Protein AF-A0AAQ4EI32-F1 (afdb_monomer)

Structure (mmCIF, N/CA/C/O backbone):
data_AF-A0AAQ4EI32-F1
#
_entry.id   AF-A0AAQ4EI32-F1
#
loop_
_atom_site.group_PDB
_atom_site.id
_atom_site.type_symbol
_atom_site.label_atom_id
_atom_site.label_alt_id
_atom_site.label_comp_id
_atom_site.label_asym_id
_atom_site.label_entity_id
_atom_site.label_seq_id
_atom_site.pdbx_PDB_ins_code
_atom_site.Cartn_x
_atom_site.Cartn_y
_atom_site.Cartn_z
_atom_site.occupancy
_atom_site.B_iso_or_equiv
_atom_site.auth_seq_id
_atom_site.auth_comp_id
_atom_site.auth_asym_id
_atom_site.auth_atom_id
_atom_site.pdbx_PDB_model_num
ATOM 1 N N . MET A 1 1 ? -3.664 7.271 -20.640 1.00 39.53 1 MET A N 1
ATOM 2 C CA . MET A 1 1 ? -2.379 7.911 -20.304 1.00 39.53 1 MET A CA 1
ATOM 3 C C . MET A 1 1 ? -1.325 7.219 -21.147 1.00 39.53 1 MET A C 1
ATOM 5 O O . MET A 1 1 ? -1.050 6.056 -20.889 1.00 39.53 1 MET A O 1
ATOM 9 N N . VAL A 1 2 ? -0.867 7.856 -22.224 1.00 38.25 2 VAL A N 1
ATOM 10 C CA . VAL A 1 2 ? 0.251 7.335 -23.021 1.00 38.25 2 VAL A CA 1
ATOM 11 C C . VAL A 1 2 ? 1.509 7.824 -22.319 1.00 38.25 2 VAL A C 1
ATOM 13 O O . VAL A 1 2 ? 1.675 9.027 -22.138 1.00 38.25 2 VAL A O 1
ATOM 16 N N . VAL A 1 3 ? 2.319 6.899 -21.820 1.00 50.59 3 VAL A N 1
ATOM 17 C CA . VAL A 1 3 ? 3.611 7.223 -21.219 1.00 50.59 3 VAL A CA 1
ATOM 18 C C . VAL A 1 3 ? 4.615 7.237 -22.367 1.00 50.59 3 VAL A C 1
ATOM 20 O O . VAL A 1 3 ? 5.086 6.186 -22.789 1.00 50.59 3 VAL A O 1
ATOM 23 N N . GLU A 1 4 ? 4.872 8.415 -22.936 1.00 52.47 4 GLU A N 1
ATOM 24 C CA . GLU A 1 4 ? 5.984 8.599 -23.871 1.00 52.47 4 GLU A CA 1
ATOM 25 C C . GLU A 1 4 ? 7.276 8.678 -23.057 1.00 52.47 4 GLU A C 1
ATOM 27 O O . GLU A 1 4 ? 7.574 9.686 -22.420 1.00 52.47 4 GLU A O 1
ATOM 32 N N . MET A 1 5 ? 8.022 7.577 -23.027 1.00 56.50 5 MET A N 1
ATOM 33 C CA . MET A 1 5 ? 9.374 7.549 -22.480 1.00 56.50 5 MET A CA 1
ATOM 34 C C . MET A 1 5 ? 10.360 7.558 -23.635 1.00 56.50 5 MET A C 1
ATOM 36 O O . MET A 1 5 ? 10.712 6.511 -24.169 1.00 56.50 5 MET A O 1
ATOM 40 N N . ASP A 1 6 ? 10.812 8.750 -24.012 1.00 61.84 6 ASP A N 1
ATOM 41 C CA . ASP A 1 6 ? 11.883 8.923 -24.993 1.00 61.84 6 ASP A CA 1
ATOM 42 C C . ASP A 1 6 ? 13.250 8.768 -24.304 1.00 61.84 6 ASP A C 1
ATOM 44 O O . ASP A 1 6 ? 14.026 9.715 -24.167 1.00 61.84 6 ASP A O 1
ATOM 48 N N . ILE A 1 7 ? 13.514 7.574 -23.755 1.00 69.06 7 ILE A N 1
ATOM 49 C CA . ILE A 1 7 ? 14.840 7.233 -23.229 1.00 69.06 7 ILE A CA 1
ATOM 50 C C . ILE A 1 7 ? 15.600 6.500 -24.340 1.00 69.06 7 ILE A C 1
ATOM 52 O O . ILE A 1 7 ? 15.274 5.349 -24.653 1.00 69.06 7 ILE A O 1
ATOM 56 N N . PRO A 1 8 ? 16.626 7.126 -24.942 1.00 70.25 8 PRO A N 1
ATOM 57 C CA . PRO A 1 8 ? 17.327 6.546 -26.077 1.00 70.25 8 PRO A CA 1
ATOM 58 C C . PRO A 1 8 ? 17.972 5.209 -25.696 1.00 70.25 8 PRO A C 1
ATOM 60 O O . PRO A 1 8 ? 18.797 5.136 -24.786 1.00 70.25 8 PRO A O 1
ATOM 63 N N . GLY A 1 9 ? 17.608 4.151 -26.424 1.00 71.94 9 GLY A N 1
ATOM 64 C CA . GLY A 1 9 ? 18.122 2.793 -26.218 1.00 71.94 9 GLY A CA 1
ATOM 65 C C . GLY A 1 9 ? 17.262 1.897 -25.321 1.00 71.94 9 GLY A C 1
ATOM 66 O O . GLY A 1 9 ? 17.593 0.719 -25.182 1.00 71.94 9 GLY A O 1
ATOM 67 N N . VAL A 1 10 ? 16.160 2.404 -24.755 1.00 80.12 10 VAL A N 1
ATOM 68 C CA . VAL A 1 10 ? 15.194 1.594 -23.997 1.00 80.12 10 VAL A CA 1
ATOM 69 C C . VAL A 1 10 ? 14.046 1.169 -24.912 1.00 80.12 10 VAL A C 1
ATOM 71 O O . VAL A 1 10 ? 13.116 1.925 -25.168 1.00 80.12 10 VAL A O 1
ATOM 74 N N . GLY A 1 11 ? 14.128 -0.058 -25.430 1.00 82.06 11 GLY A N 1
ATOM 75 C CA . GLY A 1 11 ? 13.013 -0.696 -26.135 1.00 82.06 11 GLY A CA 1
ATOM 76 C C . GLY A 1 11 ? 11.913 -1.170 -25.177 1.00 82.06 11 GLY A C 1
ATOM 77 O O . GLY A 1 11 ? 12.124 -1.237 -23.968 1.00 82.06 11 GLY A O 1
ATOM 78 N N . VAL A 1 12 ? 10.754 -1.554 -25.722 1.00 82.88 12 VAL A N 1
ATOM 79 C CA . VAL A 1 12 ? 9.585 -2.018 -24.944 1.00 82.88 12 VAL A CA 1
ATOM 80 C C . VAL A 1 12 ? 9.916 -3.227 -24.059 1.00 82.88 12 VAL A C 1
ATOM 82 O O . VAL A 1 12 ? 9.523 -3.247 -22.897 1.00 82.88 12 VAL A O 1
ATOM 85 N N . GLU A 1 13 ? 10.692 -4.186 -24.572 1.00 83.38 13 GLU A N 1
ATOM 86 C CA . GLU A 1 13 ? 11.120 -5.373 -23.813 1.00 83.38 13 GLU A CA 1
ATOM 87 C C . GLU A 1 13 ? 12.012 -4.994 -22.620 1.00 83.38 13 GLU A C 1
ATOM 89 O O . GLU A 1 13 ? 11.715 -5.354 -21.485 1.00 83.38 13 GLU A O 1
ATOM 94 N N . LEU A 1 14 ? 13.044 -4.166 -22.849 1.00 85.12 14 LEU A N 1
ATOM 95 C CA . LEU A 1 14 ? 13.931 -3.689 -21.780 1.00 85.12 14 LEU A CA 1
ATOM 96 C C . LEU A 1 14 ? 13.167 -2.854 -20.745 1.00 85.12 14 LEU A C 1
ATOM 98 O O . LEU A 1 14 ? 13.448 -2.930 -19.553 1.00 85.12 14 LEU A O 1
ATOM 102 N N . PHE A 1 15 ? 12.189 -2.062 -21.186 1.00 86.19 15 PHE A N 1
ATOM 103 C CA . PHE A 1 15 ? 11.308 -1.335 -20.282 1.00 86.19 15 PHE A CA 1
ATOM 104 C C . PHE A 1 15 ? 10.461 -2.285 -19.423 1.00 86.19 15 PHE A C 1
ATOM 106 O O . PHE A 1 15 ? 10.339 -2.070 -18.218 1.00 86.19 15 PHE A O 1
ATOM 113 N N . GLY A 1 16 ? 9.923 -3.357 -20.012 1.00 87.50 16 GLY A N 1
ATOM 114 C CA . GLY A 1 16 ? 9.218 -4.415 -19.289 1.00 87.50 16 GLY A CA 1
ATOM 115 C C . GLY A 1 16 ? 10.101 -5.100 -18.244 1.00 87.50 16 GLY A C 1
ATOM 116 O O . GLY A 1 16 ? 9.677 -5.255 -17.097 1.00 87.50 16 GLY A O 1
ATOM 117 N N . ASP A 1 17 ? 11.345 -5.424 -18.599 1.00 87.75 17 ASP A N 1
ATOM 118 C CA . ASP A 1 17 ? 12.327 -6.010 -17.679 1.00 87.75 17 ASP A CA 1
ATOM 119 C C . ASP A 1 17 ? 12.701 -5.054 -16.541 1.00 87.75 17 ASP A C 1
ATOM 121 O O . ASP A 1 17 ? 12.810 -5.475 -15.389 1.00 87.75 17 ASP A O 1
ATOM 125 N N . LEU A 1 18 ? 12.847 -3.758 -16.834 1.00 88.94 18 LEU A N 1
ATOM 126 C CA . LEU A 1 18 ? 13.084 -2.727 -15.823 1.00 88.94 18 LEU A CA 1
ATOM 127 C C . LEU A 1 18 ? 11.893 -2.588 -14.870 1.00 88.94 18 LEU A C 1
ATOM 129 O O . LEU A 1 18 ? 12.092 -2.526 -13.660 1.00 88.94 18 LEU A O 1
ATOM 133 N N . LEU A 1 19 ? 10.658 -2.582 -15.381 1.00 89.56 19 LEU A N 1
ATOM 134 C CA . LEU A 1 19 ? 9.464 -2.586 -14.534 1.00 89.56 19 LEU A CA 1
ATOM 135 C C . LEU A 1 19 ? 9.406 -3.852 -13.677 1.00 89.56 19 LEU A C 1
ATOM 137 O O . LEU A 1 19 ? 9.162 -3.762 -12.476 1.00 89.56 19 LEU A O 1
ATOM 141 N N . ARG A 1 20 ? 9.684 -5.027 -14.250 1.00 90.12 20 ARG A N 1
ATOM 142 C CA . ARG A 1 20 ? 9.763 -6.271 -13.480 1.00 90.12 20 ARG A CA 1
ATOM 143 C C . ARG A 1 20 ? 10.804 -6.149 -12.369 1.00 90.12 20 ARG A C 1
ATOM 145 O O . ARG A 1 20 ? 10.487 -6.471 -11.226 1.00 90.12 20 ARG A O 1
ATOM 152 N N . TYR A 1 21 ? 11.989 -5.630 -12.671 1.00 90.44 21 TYR A N 1
ATOM 153 C CA . TYR A 1 21 ? 13.043 -5.413 -11.687 1.00 90.44 21 TYR A CA 1
ATOM 154 C C . TYR A 1 21 ? 12.615 -4.452 -10.572 1.00 90.44 21 TYR A C 1
ATOM 156 O O . TYR A 1 21 ? 12.800 -4.768 -9.402 1.00 90.44 21 TYR A O 1
ATOM 164 N N . LEU A 1 22 ? 11.963 -3.332 -10.897 1.00 91.06 22 LEU A N 1
ATOM 165 C CA . LEU A 1 22 ? 11.469 -2.380 -9.893 1.00 91.06 22 LEU A CA 1
ATOM 166 C C . LEU A 1 22 ? 10.430 -2.998 -8.944 1.00 91.06 22 LEU A C 1
ATOM 168 O O . LEU A 1 22 ? 10.415 -2.674 -7.759 1.00 91.06 22 LEU A O 1
ATOM 172 N N . TYR A 1 23 ? 9.569 -3.887 -9.444 1.00 90.06 23 TYR A N 1
ATOM 173 C CA . TYR A 1 23 ? 8.496 -4.488 -8.644 1.00 90.06 23 TYR A CA 1
ATOM 174 C C . TYR A 1 23 ? 8.896 -5.783 -7.928 1.00 90.06 23 TYR A C 1
ATOM 176 O O . TYR A 1 23 ? 8.305 -6.110 -6.901 1.00 90.06 23 TYR A O 1
ATOM 184 N N . THR A 1 24 ? 9.862 -6.533 -8.459 1.00 90.44 24 THR A N 1
ATOM 185 C CA . THR A 1 24 ? 10.223 -7.873 -7.951 1.00 90.44 24 THR A CA 1
ATOM 186 C C . THR A 1 24 ? 11.651 -7.961 -7.420 1.00 90.44 24 THR A C 1
ATOM 188 O O . THR A 1 24 ? 11.978 -8.905 -6.710 1.00 90.44 24 THR A O 1
ATOM 191 N N . GLY A 1 25 ? 12.514 -7.002 -7.758 1.00 88.88 25 GLY A N 1
ATOM 192 C CA . GLY A 1 25 ? 13.957 -7.085 -7.533 1.00 88.88 25 GLY A CA 1
ATOM 193 C C . GLY A 1 25 ? 14.683 -8.038 -8.490 1.00 88.88 25 GLY A C 1
ATOM 194 O O . GLY A 1 25 ? 15.907 -8.139 -8.428 1.00 88.88 25 GLY A O 1
ATOM 195 N N . GLU A 1 26 ? 13.969 -8.720 -9.392 1.00 87.06 26 GLU A N 1
ATOM 196 C CA . GLU A 1 26 ? 14.539 -9.671 -10.346 1.00 87.06 26 GLU A CA 1
ATOM 197 C C . GLU A 1 26 ? 14.685 -9.039 -11.729 1.00 87.06 26 GLU A C 1
ATOM 199 O O . GLU A 1 26 ? 13.708 -8.585 -12.329 1.00 87.06 26 GLU A O 1
ATOM 204 N N . LEU A 1 27 ? 15.904 -9.056 -12.267 1.00 82.38 27 LEU A N 1
ATOM 205 C CA . LEU A 1 27 ? 16.179 -8.620 -13.631 1.00 82.38 27 LEU A CA 1
ATOM 206 C C . LEU A 1 27 ? 16.392 -9.847 -14.524 1.00 82.38 27 LEU A C 1
ATOM 208 O O . LEU A 1 27 ? 17.379 -10.567 -14.378 1.00 82.38 27 LEU A O 1
ATOM 212 N N . SER A 1 28 ? 15.475 -10.079 -15.460 1.00 71.81 28 SER A N 1
ATOM 213 C CA . SER A 1 28 ? 15.538 -11.210 -16.386 1.00 71.81 28 SER A CA 1
ATOM 214 C C . SER A 1 28 ? 16.083 -10.772 -17.745 1.00 71.81 28 SER A C 1
ATOM 216 O O . SER A 1 28 ? 15.334 -10.639 -18.700 1.00 71.81 28 SER A O 1
ATOM 218 N N . VAL A 1 29 ? 17.402 -10.618 -17.885 1.00 65.44 29 VAL A N 1
ATOM 219 C CA . VAL A 1 29 ? 18.040 -10.335 -19.197 1.00 65.44 29 VAL A CA 1
ATOM 220 C C . VAL A 1 29 ? 18.210 -11.627 -20.028 1.00 65.44 29 VAL A C 1
ATOM 222 O O . VAL A 1 29 ? 19.226 -11.836 -20.688 1.00 65.44 29 VAL A O 1
ATOM 225 N N . ALA A 1 30 ? 17.260 -12.561 -19.917 1.00 54.09 30 ALA A N 1
ATOM 226 C CA . ALA A 1 30 ? 17.447 -13.979 -20.246 1.00 54.09 30 ALA A CA 1
ATOM 227 C C . ALA A 1 30 ? 16.708 -14.467 -21.510 1.00 54.09 30 ALA A C 1
ATOM 229 O O . ALA A 1 30 ? 16.575 -15.672 -21.712 1.00 54.09 30 ALA A O 1
ATOM 230 N N . GLY A 1 31 ? 16.257 -13.563 -22.383 1.00 51.97 31 GLY A N 1
ATOM 231 C CA . GLY A 1 31 ? 15.850 -13.919 -23.747 1.00 51.97 31 GLY A CA 1
ATOM 232 C C . GLY A 1 31 ? 17.072 -14.033 -24.663 1.00 51.97 31 GLY A C 1
ATOM 233 O O . GLY A 1 31 ? 17.903 -13.131 -24.671 1.00 51.97 31 GLY A O 1
ATOM 234 N N . GLU A 1 32 ? 17.189 -15.159 -25.371 1.00 49.53 32 GLU A N 1
ATOM 235 C CA . GLU A 1 32 ? 18.233 -15.570 -26.329 1.00 49.53 32 GLU A CA 1
ATOM 236 C C . GLU A 1 32 ? 19.177 -14.446 -26.805 1.00 49.53 32 GLU A C 1
ATOM 238 O O . GLU A 1 32 ? 18.826 -13.623 -27.644 1.00 49.53 32 GLU A O 1
ATOM 243 N N . ALA A 1 33 ? 20.401 -14.448 -26.265 1.00 47.03 33 ALA A N 1
ATOM 244 C CA . ALA A 1 33 ? 21.374 -13.356 -26.320 1.00 47.03 33 ALA A CA 1
ATOM 245 C C . ALA A 1 33 ? 20.912 -12.107 -25.554 1.00 47.03 33 ALA A C 1
ATOM 247 O O . ALA A 1 33 ? 20.310 -11.201 -26.125 1.00 47.03 33 ALA A O 1
ATOM 248 N N . GLY A 1 34 ? 21.313 -12.006 -24.278 1.00 56.41 34 GLY A N 1
ATOM 249 C CA . GLY A 1 34 ? 21.384 -10.726 -23.575 1.00 56.41 34 GLY A CA 1
ATOM 250 C C . GLY A 1 34 ? 22.167 -9.747 -24.445 1.00 56.41 34 GLY A C 1
ATOM 251 O O . GLY A 1 34 ? 23.397 -9.788 -24.496 1.00 56.41 34 GLY A O 1
ATOM 252 N N . SER A 1 35 ? 21.437 -8.954 -25.230 1.00 65.94 35 SER A N 1
ATOM 253 C CA . SER A 1 35 ? 22.016 -8.134 -26.278 1.00 65.94 35 SER A CA 1
ATOM 254 C C . SER A 1 35 ? 23.037 -7.230 -25.608 1.00 65.94 35 SER A C 1
ATOM 256 O O . SER A 1 35 ? 22.706 -6.516 -24.662 1.00 65.94 35 SER A O 1
ATOM 258 N N . SER A 1 36 ? 24.290 -7.262 -26.063 1.00 74.69 36 SER A N 1
ATOM 259 C CA . SER A 1 36 ? 25.342 -6.367 -25.559 1.00 74.69 36 SER A CA 1
ATOM 260 C C . SER A 1 36 ? 24.871 -4.899 -25.542 1.00 74.69 36 SER A C 1
ATOM 262 O O . SER A 1 36 ? 25.258 -4.124 -24.666 1.00 74.69 36 SER A O 1
ATOM 264 N N . ALA A 1 37 ? 23.943 -4.540 -26.438 1.00 79.50 37 ALA A N 1
ATOM 265 C CA . ALA A 1 37 ? 23.254 -3.256 -26.440 1.00 79.50 37 ALA A CA 1
ATOM 266 C C . ALA A 1 37 ? 22.356 -3.035 -25.202 1.00 79.50 37 ALA A C 1
ATOM 268 O O . ALA A 1 37 ? 22.423 -1.975 -24.596 1.00 79.50 37 ALA A O 1
ATOM 269 N N . ALA A 1 38 ? 21.560 -4.019 -24.772 1.00 80.75 38 ALA A N 1
ATOM 270 C CA . ALA A 1 38 ? 20.711 -3.900 -23.581 1.00 80.75 38 ALA A CA 1
ATOM 271 C C . ALA A 1 38 ? 21.547 -3.771 -22.298 1.00 80.75 38 ALA A C 1
ATOM 273 O O . ALA A 1 38 ? 21.276 -2.903 -21.471 1.00 80.75 38 ALA A O 1
ATOM 274 N N . LEU A 1 39 ? 22.613 -4.570 -22.164 1.00 84.19 39 LEU A N 1
ATOM 275 C CA . LEU A 1 39 ? 23.537 -4.469 -21.029 1.00 84.19 39 LEU A CA 1
ATOM 276 C C . LEU A 1 39 ? 24.283 -3.129 -21.005 1.00 84.19 39 LEU A C 1
ATOM 278 O O . LEU A 1 39 ? 24.408 -2.522 -19.945 1.00 84.19 39 LEU A O 1
ATOM 282 N N . SER A 1 40 ? 24.745 -2.631 -22.156 1.00 86.75 40 SER A N 1
ATOM 283 C CA . SER A 1 40 ? 25.392 -1.312 -22.218 1.00 86.75 40 SER A CA 1
ATOM 284 C C . SER A 1 40 ? 24.418 -0.168 -21.919 1.00 86.75 40 SER A C 1
ATOM 286 O O . SER A 1 40 ? 24.803 0.782 -21.238 1.00 86.75 40 SER A O 1
ATOM 288 N N . THR A 1 41 ? 23.150 -0.268 -22.330 1.00 86.69 41 THR A N 1
ATOM 289 C CA . THR A 1 41 ? 22.100 0.672 -21.909 1.00 86.69 41 THR A CA 1
ATOM 290 C C . THR A 1 41 ? 21.874 0.614 -20.397 1.00 86.69 41 THR A C 1
ATOM 292 O O . THR A 1 41 ? 21.852 1.660 -19.758 1.00 86.69 41 THR A O 1
ATOM 295 N N . LEU A 1 42 ? 21.764 -0.578 -19.801 1.00 86.62 42 LEU A N 1
ATOM 296 C CA . LEU A 1 42 ? 21.586 -0.736 -18.351 1.00 86.62 42 LEU A CA 1
ATOM 297 C C . LEU A 1 42 ? 22.757 -0.155 -17.553 1.00 86.62 42 LEU A C 1
ATOM 299 O O . LEU A 1 42 ? 22.527 0.551 -16.573 1.00 86.62 42 LEU A O 1
ATOM 303 N N . LEU A 1 43 ? 23.997 -0.391 -17.993 1.00 87.81 43 LEU A N 1
ATOM 304 C CA . LEU A 1 43 ? 25.183 0.204 -17.373 1.00 87.81 43 LEU A CA 1
ATOM 305 C C . LEU A 1 43 ? 25.121 1.732 -17.426 1.00 87.81 43 LEU A C 1
ATOM 307 O O . LEU A 1 43 ? 25.239 2.377 -16.387 1.00 87.81 43 LEU A O 1
ATOM 311 N N . ARG A 1 44 ? 24.820 2.309 -18.595 1.00 88.94 44 ARG A N 1
ATOM 312 C CA . ARG A 1 44 ? 24.656 3.765 -18.745 1.00 88.94 44 ARG A CA 1
ATOM 313 C C . ARG A 1 44 ? 23.561 4.329 -17.842 1.00 88.94 44 ARG A C 1
ATOM 315 O O . ARG A 1 44 ? 23.754 5.380 -17.241 1.00 88.94 44 ARG A O 1
ATOM 322 N N . LEU A 1 45 ? 22.423 3.644 -17.734 1.00 87.38 45 LEU A N 1
ATOM 323 C CA . LEU A 1 45 ? 21.337 4.059 -16.844 1.00 87.38 45 LEU A CA 1
ATOM 324 C C . LEU A 1 45 ? 21.762 3.987 -15.375 1.00 87.38 45 LEU A C 1
ATOM 326 O O . LEU A 1 45 ? 21.462 4.906 -14.620 1.00 87.38 45 LEU A O 1
ATOM 330 N N . SER A 1 46 ? 22.501 2.947 -14.983 1.00 88.62 46 SER A N 1
ATOM 331 C CA . SER A 1 46 ? 23.008 2.806 -13.615 1.00 88.62 46 SER A CA 1
ATOM 332 C C . SER A 1 46 ? 24.048 3.870 -13.255 1.00 88.62 46 SER A C 1
ATOM 334 O O . SER A 1 46 ? 24.058 4.357 -12.129 1.00 88.62 46 SER A O 1
ATOM 336 N N . GLU A 1 47 ? 24.879 4.292 -14.211 1.00 90.31 47 GLU A N 1
ATOM 337 C CA . GLU A 1 47 ? 25.828 5.394 -14.024 1.00 90.31 47 GLU A CA 1
ATOM 338 C C . GLU A 1 47 ? 25.110 6.746 -13.932 1.00 90.31 47 GLU A C 1
ATOM 340 O O . GLU A 1 47 ? 25.503 7.605 -13.145 1.00 90.31 47 GLU A O 1
ATOM 345 N N . GLN A 1 48 ? 24.047 6.938 -14.718 1.00 88.19 48 GLN A N 1
ATOM 346 C CA . GLN A 1 48 ? 23.320 8.204 -14.786 1.00 88.19 48 GLN A CA 1
ATOM 347 C C . GLN A 1 48 ? 22.351 8.411 -13.613 1.00 88.19 48 GLN A C 1
ATOM 349 O O . GLN A 1 48 ? 22.238 9.524 -13.100 1.00 88.19 48 GLN A O 1
ATOM 354 N N . PHE A 1 49 ? 21.628 7.365 -13.214 1.00 86.19 49 PHE A N 1
ATOM 355 C CA . PHE A 1 49 ? 20.529 7.445 -12.246 1.00 86.19 49 PHE A CA 1
ATOM 356 C C . PHE A 1 49 ? 20.787 6.649 -10.962 1.00 86.19 49 PH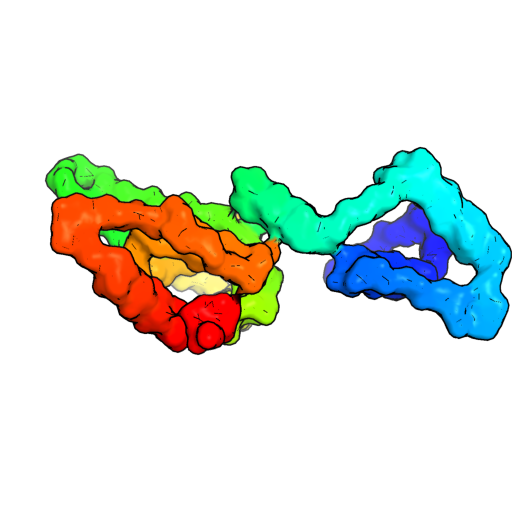E A C 1
ATOM 358 O O . PHE A 1 49 ? 20.013 6.756 -10.011 1.00 86.19 49 PHE A O 1
ATOM 365 N N . GLY A 1 50 ? 21.873 5.876 -10.910 1.00 88.19 50 GLY A N 1
ATOM 366 C CA . GLY A 1 50 ? 22.134 4.933 -9.830 1.00 88.19 50 GLY A CA 1
ATOM 367 C C . GLY A 1 50 ? 21.344 3.632 -9.979 1.00 88.19 50 GLY A C 1
ATOM 368 O O . GLY A 1 50 ? 20.631 3.399 -10.956 1.00 88.19 50 GLY A O 1
ATOM 369 N N . VAL A 1 51 ? 21.479 2.767 -8.975 1.00 87.81 51 VAL A N 1
ATOM 370 C CA . VAL A 1 51 ? 20.680 1.544 -8.861 1.00 87.81 51 VAL A CA 1
ATOM 371 C C . VAL A 1 51 ? 19.397 1.873 -8.089 1.00 87.81 51 VAL A C 1
ATOM 373 O O . VAL A 1 51 ? 19.491 2.457 -7.006 1.00 87.81 51 VAL A O 1
ATOM 376 N N . PRO A 1 52 ? 18.209 1.519 -8.614 1.00 90.00 52 PRO A N 1
ATOM 377 C CA . PRO A 1 52 ? 16.948 1.701 -7.903 1.00 90.00 52 PRO A CA 1
ATOM 378 C C . PRO A 1 52 ? 16.953 1.050 -6.516 1.00 90.00 52 PRO A C 1
ATOM 380 O O . PRO A 1 52 ? 17.552 -0.008 -6.312 1.00 90.00 52 PRO A O 1
ATOM 383 N N . ASN A 1 53 ? 16.259 1.666 -5.558 1.00 91.88 53 ASN A N 1
ATOM 384 C CA . ASN A 1 53 ? 16.070 1.053 -4.247 1.00 91.88 53 ASN A CA 1
ATOM 385 C C . ASN A 1 53 ? 15.094 -0.132 -4.347 1.00 91.88 53 ASN A C 1
ATOM 387 O O . ASN A 1 53 ? 14.259 -0.173 -5.252 1.00 91.88 53 ASN A O 1
ATOM 391 N N . PRO A 1 54 ? 15.130 -1.077 -3.391 1.00 91.88 54 PRO A N 1
ATOM 392 C CA . PRO A 1 54 ? 14.069 -2.065 -3.257 1.00 91.88 54 PRO A CA 1
ATOM 393 C C . PRO A 1 54 ? 12.716 -1.388 -3.012 1.00 91.88 54 PRO A C 1
ATOM 395 O O . PRO A 1 54 ? 12.627 -0.460 -2.202 1.00 91.88 54 PRO A O 1
ATOM 398 N N . LEU A 1 55 ? 11.651 -1.921 -3.618 1.00 92.88 55 LEU A N 1
ATOM 399 C CA . LEU A 1 55 ? 10.293 -1.376 -3.503 1.00 92.88 55 LEU A CA 1
ATOM 400 C C . LEU A 1 55 ? 9.855 -1.163 -2.045 1.00 92.88 55 LEU A C 1
ATOM 402 O O . LEU A 1 55 ? 9.261 -0.139 -1.727 1.00 92.88 55 LEU A O 1
ATOM 406 N N . ALA A 1 56 ? 10.191 -2.087 -1.140 1.00 92.50 56 ALA A N 1
ATOM 407 C CA . ALA A 1 56 ? 9.849 -1.977 0.280 1.00 92.50 56 ALA A CA 1
ATOM 408 C C . ALA A 1 56 ? 10.456 -0.733 0.962 1.00 92.50 56 ALA A C 1
ATOM 410 O O . ALA A 1 56 ? 9.859 -0.171 1.880 1.00 92.50 56 ALA A O 1
ATOM 411 N N . LEU A 1 57 ? 11.637 -0.281 0.523 1.00 93.94 57 LEU A N 1
ATOM 412 C CA . LEU A 1 57 ? 12.252 0.940 1.046 1.00 93.94 57 LEU A CA 1
ATOM 413 C C . LEU A 1 57 ? 11.547 2.188 0.504 1.00 93.94 57 LEU A C 1
ATOM 415 O O . LEU A 1 57 ? 11.319 3.139 1.251 1.00 93.94 57 LEU A O 1
ATOM 419 N N . ASP A 1 58 ? 11.187 2.183 -0.778 1.00 93.94 58 ASP A N 1
ATOM 420 C CA . ASP A 1 58 ? 10.484 3.306 -1.396 1.00 93.94 58 ASP A CA 1
ATOM 421 C C . ASP A 1 58 ? 9.045 3.429 -0.872 1.00 93.94 58 ASP A C 1
ATOM 423 O O . ASP A 1 58 ? 8.617 4.536 -0.550 1.00 93.94 58 ASP A O 1
ATOM 427 N N . LEU A 1 59 ? 8.332 2.314 -0.659 1.00 94.94 59 LEU A N 1
ATOM 428 C CA . LEU A 1 59 ? 7.020 2.303 0.001 1.00 94.94 59 LEU A CA 1
ATOM 429 C C . LEU A 1 59 ? 7.098 2.890 1.412 1.00 94.94 59 LEU A C 1
ATOM 431 O O . LEU A 1 59 ? 6.283 3.745 1.765 1.00 94.94 59 LEU A O 1
ATOM 435 N N . ARG A 1 60 ? 8.117 2.521 2.194 1.00 94.62 60 ARG A N 1
ATOM 436 C CA . ARG A 1 60 ? 8.350 3.123 3.510 1.00 94.62 60 ARG A CA 1
ATOM 437 C C . ARG A 1 60 ? 8.513 4.641 3.426 1.00 94.62 60 ARG A C 1
ATOM 439 O O . ARG A 1 60 ? 7.857 5.366 4.169 1.00 94.62 60 ARG A O 1
ATOM 446 N N . ARG A 1 61 ? 9.341 5.135 2.500 1.00 94.12 61 ARG A N 1
ATOM 447 C CA . ARG A 1 61 ? 9.535 6.583 2.293 1.00 94.12 61 ARG A CA 1
ATOM 448 C C . ARG A 1 61 ? 8.256 7.276 1.830 1.00 94.12 61 ARG A C 1
ATOM 450 O O . ARG A 1 61 ? 7.985 8.394 2.257 1.00 94.12 61 ARG A O 1
ATOM 457 N N . MET A 1 62 ? 7.459 6.626 0.983 1.00 93.94 62 MET A N 1
ATOM 458 C CA . MET A 1 62 ? 6.156 7.136 0.550 1.00 93.94 62 MET A CA 1
ATOM 459 C C . MET A 1 62 ? 5.168 7.242 1.716 1.00 93.94 62 MET A C 1
ATOM 461 O O . MET A 1 62 ? 4.401 8.201 1.766 1.00 93.94 62 MET A O 1
ATOM 465 N N . LEU A 1 63 ? 5.184 6.292 2.656 1.00 94.06 63 LEU A N 1
ATOM 466 C CA . LEU A 1 63 ? 4.378 6.360 3.875 1.00 94.06 63 LEU A CA 1
ATOM 467 C C . LEU A 1 63 ? 4.848 7.488 4.804 1.00 94.06 63 LEU A C 1
ATOM 469 O O . LEU A 1 63 ? 4.029 8.269 5.277 1.00 94.06 63 LEU A O 1
ATOM 473 N N . GLU A 1 64 ? 6.155 7.583 5.053 1.00 93.50 64 GLU A N 1
ATOM 474 C CA . GLU A 1 64 ? 6.736 8.573 5.969 1.00 93.50 64 GLU A CA 1
ATOM 475 C C . GLU A 1 64 ? 6.644 10.011 5.419 1.00 93.50 64 GLU A C 1
ATOM 477 O O . GLU A 1 64 ? 6.405 10.944 6.182 1.00 93.50 64 GLU A O 1
ATOM 482 N N . GLY A 1 65 ? 6.814 10.199 4.105 1.00 92.06 65 GLY A N 1
ATOM 483 C CA . GLY A 1 65 ? 6.823 11.514 3.452 1.00 92.06 65 GLY A CA 1
ATOM 484 C C . GLY A 1 65 ? 5.496 11.947 2.820 1.00 92.06 65 GLY A C 1
ATOM 485 O O . GLY A 1 65 ? 5.320 13.127 2.523 1.00 92.06 65 GLY A O 1
ATOM 486 N N . GLY A 1 66 ? 4.559 11.024 2.574 1.00 89.44 66 GLY A N 1
ATOM 487 C CA . GLY A 1 66 ? 3.262 11.324 1.948 1.00 89.44 66 GLY A CA 1
ATOM 488 C C . GLY A 1 66 ? 3.339 11.825 0.496 1.00 89.44 66 GLY A C 1
ATOM 489 O O . GLY A 1 66 ? 2.364 12.375 -0.024 1.00 89.44 66 GLY A O 1
ATOM 490 N N . HIS A 1 67 ? 4.488 11.676 -0.169 1.00 89.12 67 HIS A N 1
ATOM 491 C CA . HIS A 1 67 ? 4.691 12.108 -1.552 1.00 89.12 67 HIS A CA 1
ATOM 492 C C . HIS A 1 67 ? 3.815 11.310 -2.517 1.00 89.12 67 HIS A C 1
ATOM 494 O O . HIS A 1 67 ? 3.757 10.095 -2.407 1.00 89.12 67 HIS A O 1
ATOM 500 N N . LEU A 1 68 ? 3.200 11.985 -3.498 1.00 90.19 68 LEU A N 1
ATOM 501 C CA . LEU A 1 68 ? 2.302 11.387 -4.504 1.00 90.19 68 LEU A CA 1
ATOM 502 C C . LEU A 1 68 ? 1.009 10.774 -3.939 1.00 90.19 68 LEU A C 1
ATOM 504 O O . LEU A 1 68 ? 0.289 10.090 -4.666 1.00 90.19 68 LEU A O 1
ATOM 508 N N . ALA A 1 69 ? 0.678 11.044 -2.676 1.00 93.12 69 ALA A N 1
ATOM 509 C CA . ALA A 1 69 ? -0.528 10.509 -2.073 1.00 93.12 69 ALA A CA 1
ATOM 510 C C . ALA A 1 69 ? -1.796 11.083 -2.734 1.00 93.12 69 ALA A C 1
ATOM 512 O O . ALA A 1 69 ? -2.018 12.297 -2.805 1.00 93.12 69 ALA A O 1
ATOM 513 N N . ASP A 1 70 ? -2.628 10.166 -3.220 1.00 92.56 70 ASP A N 1
ATOM 514 C CA . ASP A 1 70 ? -3.846 10.388 -4.001 1.00 92.56 70 ASP A CA 1
ATOM 515 C C . ASP A 1 70 ? -5.114 9.896 -3.269 1.00 92.56 70 ASP A C 1
ATOM 517 O O . ASP A 1 70 ? -6.234 10.061 -3.766 1.00 92.56 70 ASP A O 1
ATOM 521 N N . ALA A 1 71 ? -4.957 9.385 -2.041 1.00 93.38 71 ALA A N 1
ATOM 522 C CA . ALA A 1 71 ? -6.015 9.167 -1.057 1.00 93.38 71 ALA A CA 1
ATOM 523 C C . ALA A 1 71 ? -5.626 9.671 0.344 1.00 93.38 71 ALA A C 1
ATOM 525 O O . ALA A 1 71 ? -4.457 9.928 0.632 1.00 93.38 71 ALA A O 1
ATOM 526 N N . SER A 1 72 ? -6.619 9.848 1.212 1.00 93.44 72 SER A N 1
ATOM 527 C CA . SER A 1 72 ? -6.440 10.067 2.650 1.00 93.44 72 SER A CA 1
ATOM 528 C C . SER A 1 72 ? -7.447 9.228 3.425 1.00 93.44 72 SER A C 1
ATOM 530 O O . SER A 1 72 ? -8.610 9.139 3.023 1.00 93.44 72 SER A O 1
ATOM 532 N N . LEU A 1 73 ? -7.008 8.641 4.537 1.00 93.50 73 LEU A N 1
ATOM 533 C CA . LEU A 1 73 ? -7.901 8.070 5.542 1.00 93.50 73 LEU A CA 1
ATOM 534 C C . LEU A 1 73 ? -8.283 9.169 6.531 1.00 93.50 73 LEU A C 1
ATOM 536 O O . LEU A 1 73 ? -7.410 9.864 7.044 1.00 93.50 73 LEU A O 1
ATOM 540 N N . VAL A 1 74 ? -9.578 9.328 6.760 1.00 92.25 74 VAL A N 1
ATOM 541 C CA . VAL A 1 74 ? -10.162 10.420 7.534 1.00 92.25 74 VAL A CA 1
ATOM 542 C C . VAL A 1 74 ? -10.956 9.838 8.689 1.00 92.25 74 VAL A C 1
ATOM 544 O O . VAL A 1 74 ? -11.762 8.935 8.482 1.00 92.25 74 VAL A O 1
ATOM 547 N N . TRP A 1 75 ? -10.772 10.390 9.881 1.00 91.12 75 TRP A N 1
ATOM 548 C CA . TRP A 1 75 ? -11.625 10.116 11.027 1.00 91.12 75 TRP A CA 1
ATOM 549 C C . TRP A 1 75 ? -12.309 11.391 11.487 1.00 91.12 75 TRP A C 1
ATOM 551 O O . TRP A 1 75 ? -11.653 12.391 11.789 1.00 91.12 75 TRP A O 1
ATOM 561 N N . GLU A 1 76 ? -13.629 11.313 11.591 1.00 81.62 76 GLU A N 1
ATOM 562 C CA . GLU A 1 76 ? -14.443 12.339 12.225 1.00 81.62 76 GLU A CA 1
ATOM 563 C C . GLU A 1 76 ? -14.391 12.105 13.736 1.00 81.62 76 GLU A C 1
ATOM 565 O O . GLU A 1 76 ? -14.960 11.144 14.258 1.00 81.62 76 GLU A O 1
ATOM 570 N N . VAL A 1 77 ? -13.640 12.946 14.450 1.00 71.06 77 VAL A N 1
ATOM 571 C CA . VAL A 1 77 ? -13.600 12.896 15.912 1.00 71.06 77 VAL A CA 1
ATOM 572 C C . VAL A 1 77 ? -14.619 13.904 16.441 1.00 71.06 77 VAL A C 1
ATOM 574 O O . VAL A 1 77 ? -14.476 15.100 16.167 1.00 71.06 77 VAL A O 1
ATOM 577 N N . PRO A 1 78 ? -15.640 13.473 17.209 1.00 63.50 78 PRO A N 1
ATOM 578 C CA . PRO A 1 78 ? -16.579 14.405 17.813 1.00 63.50 78 PRO A CA 1
ATOM 579 C C . PRO A 1 78 ? -15.806 15.309 18.777 1.00 63.50 78 PRO A C 1
ATOM 581 O O . PRO A 1 78 ? -15.231 14.847 19.764 1.00 63.50 78 PRO A O 1
ATOM 584 N N . GLY A 1 79 ? -15.747 16.602 18.456 1.00 58.34 79 GLY A N 1
ATOM 585 C CA . GLY A 1 79 ? -14.990 17.578 19.231 1.00 58.34 79 GLY A CA 1
ATOM 586 C C . GLY A 1 79 ? -15.453 17.599 20.688 1.00 58.34 79 GLY A C 1
ATOM 587 O O . GLY A 1 79 ? -16.622 17.855 20.980 1.00 58.34 79 GLY A O 1
ATOM 588 N N . SER A 1 80 ? -14.527 17.358 21.617 1.00 53.09 80 SER A N 1
ATOM 589 C CA . SER A 1 80 ? -14.764 17.521 23.051 1.00 53.09 80 SER A CA 1
ATOM 590 C C . SER A 1 80 ? -14.848 19.014 23.395 1.00 53.09 80 SER A C 1
ATOM 592 O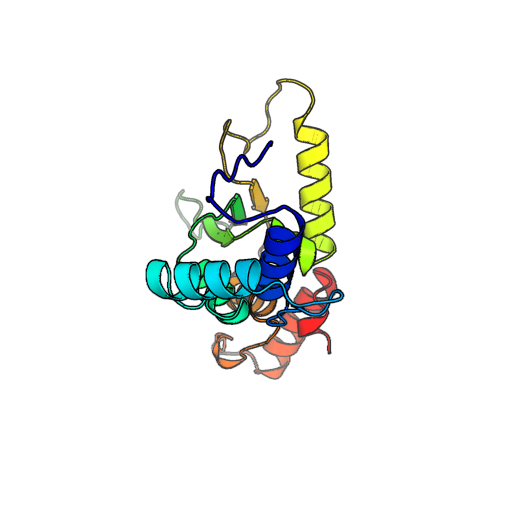 O . SER A 1 80 ? -13.885 19.601 23.876 1.00 53.09 80 SER A O 1
ATOM 594 N N . GLY A 1 81 ? -16.012 19.619 23.148 1.00 52.31 81 GLY A N 1
ATOM 595 C CA . GLY A 1 81 ? -16.371 20.968 23.590 1.00 52.31 81 GLY A CA 1
ATOM 596 C C . GLY A 1 81 ? -15.850 22.104 22.700 1.00 52.31 81 GLY A C 1
ATOM 597 O O . GLY A 1 81 ? -14.667 22.420 22.703 1.00 52.31 81 GLY A O 1
ATOM 598 N N . GLY A 1 82 ? -16.769 22.793 22.012 1.00 51.69 82 GLY A N 1
ATOM 599 C CA . GLY A 1 82 ? -16.517 24.129 21.455 1.00 51.69 82 GLY A CA 1
ATOM 600 C C . GLY A 1 82 ? -16.041 24.204 19.999 1.00 51.69 82 GLY A C 1
ATOM 601 O O . GLY A 1 82 ? -15.079 24.903 19.712 1.00 51.69 82 GLY A O 1
ATOM 602 N N . GLY A 1 83 ? -16.753 23.564 19.066 1.00 50.72 83 GLY A N 1
ATOM 603 C CA . GLY A 1 83 ? -16.969 24.128 17.721 1.00 50.72 83 GLY A CA 1
ATOM 604 C C . GLY A 1 83 ? -15.891 23.960 16.643 1.00 50.72 83 GLY A C 1
ATOM 605 O O . GLY A 1 83 ? -16.074 24.517 15.564 1.00 50.72 83 GLY A O 1
ATOM 606 N N . VAL A 1 84 ? -14.819 23.198 16.870 1.00 51.84 84 VAL A N 1
ATOM 607 C CA . VAL A 1 84 ? -13.897 22.797 15.791 1.00 51.84 84 VAL A CA 1
ATOM 608 C C . VAL A 1 84 ? -13.819 21.273 15.771 1.00 51.84 84 VAL A C 1
ATOM 610 O O . VAL A 1 84 ? -13.261 20.668 16.684 1.00 51.84 84 VAL A O 1
ATOM 613 N N . GLU A 1 85 ? -14.434 20.647 14.768 1.00 54.47 85 GLU A N 1
ATOM 614 C CA . GLU A 1 85 ? -14.272 19.216 14.501 1.00 54.47 85 GLU A CA 1
ATOM 615 C C . GLU A 1 85 ? -12.787 18.957 14.221 1.00 54.47 85 GLU A C 1
ATOM 617 O O . GLU A 1 85 ? -12.211 19.528 13.293 1.00 54.47 85 GLU A O 1
ATOM 622 N N . GLN A 1 86 ? -12.130 18.165 15.071 1.00 58.06 86 GLN A N 1
ATOM 623 C CA . GLN A 1 86 ? -10.740 17.798 14.839 1.00 58.06 86 GLN A CA 1
ATOM 624 C C . GLN A 1 86 ? -10.732 16.583 13.919 1.00 58.06 86 GLN A C 1
ATOM 626 O O . GLN A 1 86 ? -10.995 15.461 14.343 1.00 58.06 86 GLN A O 1
ATOM 631 N N . GLU A 1 87 ? -10.458 16.816 12.642 1.00 72.00 87 GLU A N 1
ATOM 632 C CA . GLU A 1 87 ? -10.309 15.743 11.670 1.00 72.00 87 GLU A CA 1
ATOM 633 C C . GLU A 1 87 ? -8.904 15.142 11.790 1.00 72.00 87 GLU A C 1
ATOM 635 O O . GLU A 1 87 ? -7.899 15.849 11.674 1.00 72.00 87 GLU A O 1
ATOM 640 N N . ALA A 1 88 ? -8.820 13.834 12.040 1.00 87.25 88 ALA A N 1
ATOM 641 C CA . ALA A 1 88 ? -7.554 13.122 11.925 1.00 87.25 88 ALA A CA 1
ATOM 642 C C . ALA A 1 88 ? -7.427 12.594 10.492 1.00 87.25 88 ALA A C 1
ATOM 644 O O . ALA A 1 88 ? -8.143 11.673 10.099 1.00 87.25 88 ALA A O 1
ATOM 645 N N . GLU A 1 89 ? -6.524 13.192 9.715 1.00 91.12 89 GLU A N 1
ATOM 646 C CA . GLU A 1 89 ? -6.290 12.844 8.314 1.00 91.12 89 GLU A CA 1
ATOM 647 C C . GLU A 1 89 ? -4.907 12.210 8.134 1.00 91.12 89 GLU A C 1
ATOM 649 O O . GLU A 1 89 ? -3.889 12.758 8.560 1.00 91.12 89 GLU A O 1
ATOM 654 N N . PHE A 1 90 ? -4.865 11.062 7.456 1.00 93.44 90 PHE A N 1
ATOM 655 C CA . PHE A 1 90 ? -3.630 10.350 7.155 1.00 93.44 90 PHE A CA 1
ATOM 656 C C . PHE A 1 90 ? -3.459 10.164 5.645 1.00 93.44 90 PHE A C 1
ATOM 658 O O . PHE A 1 90 ? -4.257 9.452 5.024 1.00 93.44 90 PHE A O 1
ATOM 665 N N . PRO A 1 91 ? -2.420 10.769 5.040 1.00 93.88 91 PRO A N 1
ATOM 666 C CA . PRO A 1 91 ? -2.185 10.671 3.612 1.00 93.88 91 PRO A CA 1
ATOM 667 C C . PRO A 1 91 ? -1.764 9.261 3.179 1.00 93.88 91 PRO A C 1
ATOM 669 O O . PRO A 1 91 ? -0.934 8.628 3.827 1.00 93.88 91 PRO A O 1
ATOM 672 N N . CYS A 1 92 ? -2.313 8.762 2.068 1.00 95.62 92 CYS A N 1
ATOM 673 C CA . CYS A 1 92 ? -2.042 7.414 1.570 1.00 95.62 92 CYS A CA 1
ATOM 674 C C . CYS A 1 92 ? -2.214 7.262 0.043 1.00 95.62 92 CYS A C 1
ATOM 676 O O . CYS A 1 92 ? -2.585 8.200 -0.665 1.00 95.62 92 CYS A O 1
ATOM 678 N N . HIS A 1 93 ? -1.926 6.062 -0.475 1.00 95.88 93 HIS A N 1
ATOM 679 C CA . HIS A 1 93 ? -1.960 5.767 -1.911 1.00 95.88 93 HIS A CA 1
ATOM 680 C C . HIS A 1 93 ? -3.039 4.751 -2.260 1.00 95.88 93 HIS A C 1
ATOM 682 O O . HIS A 1 93 ? -3.046 3.628 -1.752 1.00 95.88 93 HIS A O 1
ATOM 688 N N . ARG A 1 94 ? -3.901 5.100 -3.214 1.00 94.69 94 ARG A N 1
ATOM 689 C CA . ARG A 1 94 ? -4.988 4.240 -3.699 1.00 94.69 94 ARG A CA 1
ATOM 690 C C . ARG A 1 94 ? -4.468 2.915 -4.236 1.00 94.69 94 ARG A C 1
ATOM 692 O O . ARG A 1 94 ? -5.075 1.883 -3.971 1.00 94.69 94 ARG A O 1
ATOM 699 N N . ALA A 1 95 ? -3.348 2.942 -4.959 1.00 94.44 95 ALA A N 1
ATOM 700 C CA . ALA A 1 95 ? -2.718 1.743 -5.504 1.00 94.44 95 ALA A CA 1
ATOM 701 C C . ALA A 1 95 ? -2.288 0.768 -4.396 1.00 94.44 95 ALA A C 1
ATOM 703 O O . ALA A 1 95 ? -2.592 -0.418 -4.482 1.00 94.44 95 ALA A O 1
ATOM 704 N N . VAL A 1 96 ? -1.659 1.277 -3.330 1.00 95.38 96 VAL A N 1
ATOM 705 C CA . VAL A 1 96 ? -1.218 0.463 -2.186 1.00 95.38 96 VAL A CA 1
ATOM 706 C C . VAL A 1 96 ? -2.426 -0.090 -1.433 1.00 95.38 96 VAL A C 1
ATOM 708 O O . VAL A 1 96 ? -2.520 -1.301 -1.243 1.00 95.38 96 VAL A O 1
ATOM 711 N N . LEU A 1 97 ? -3.401 0.764 -1.093 1.00 94.94 97 LEU A N 1
ATOM 712 C CA . LEU A 1 97 ? -4.628 0.337 -0.415 1.00 94.94 97 LEU A CA 1
ATOM 713 C C . LEU A 1 97 ? -5.371 -0.751 -1.207 1.00 94.94 97 LEU A C 1
ATOM 715 O O . LEU A 1 97 ? -5.724 -1.785 -0.655 1.00 94.94 97 LEU A O 1
ATOM 719 N N . ALA A 1 98 ? -5.581 -0.551 -2.509 1.00 94.81 98 ALA A N 1
ATOM 720 C CA . ALA A 1 98 ? -6.336 -1.479 -3.351 1.00 94.81 98 ALA A CA 1
ATOM 721 C C . ALA A 1 98 ? -5.600 -2.798 -3.651 1.00 94.81 98 ALA A C 1
ATOM 723 O O . ALA A 1 98 ? -6.245 -3.802 -3.975 1.00 94.81 98 ALA A O 1
ATOM 724 N N . ALA A 1 99 ? -4.265 -2.796 -3.605 1.00 93.62 99 ALA A N 1
ATOM 725 C CA . ALA A 1 99 ? -3.455 -3.997 -3.787 1.00 93.62 99 ALA A CA 1
ATOM 726 C C . ALA A 1 99 ? -3.404 -4.861 -2.520 1.00 93.62 99 ALA A C 1
ATOM 728 O O . ALA A 1 99 ? -3.290 -6.078 -2.626 1.00 93.62 99 ALA A O 1
ATOM 729 N N . ARG A 1 100 ? -3.484 -4.236 -1.340 1.00 92.75 100 ARG A N 1
ATOM 730 C CA . ARG A 1 100 ? -3.175 -4.866 -0.047 1.00 92.75 100 ARG A CA 1
ATOM 731 C C . ARG A 1 100 ? -4.386 -5.032 0.873 1.00 92.75 100 ARG A C 1
ATOM 733 O O . ARG A 1 100 ? -4.273 -5.669 1.910 1.00 92.75 100 ARG A O 1
ATOM 740 N N . CYS A 1 101 ? -5.528 -4.455 0.505 1.00 93.81 101 CYS A N 1
ATOM 741 C CA . CYS A 1 101 ? -6.766 -4.509 1.271 1.00 93.81 101 CYS A CA 1
ATOM 742 C C . CYS A 1 101 ? -7.973 -4.613 0.323 1.00 93.81 101 CYS A C 1
ATOM 744 O O . CYS A 1 101 ? -8.314 -3.635 -0.361 1.00 93.81 101 CYS A O 1
ATOM 746 N N . PRO A 1 102 ? -8.648 -5.775 0.262 1.00 93.94 102 PRO A N 1
ATOM 747 C CA . PRO A 1 102 ? -9.822 -5.958 -0.587 1.00 93.94 102 PRO A CA 1
ATOM 748 C C . PRO A 1 102 ? -10.982 -5.022 -0.213 1.00 93.94 102 PRO A C 1
ATOM 750 O O . PRO A 1 102 ? -11.642 -4.485 -1.108 1.00 93.94 102 PRO A O 1
ATOM 753 N N . PHE A 1 103 ? -11.173 -4.728 1.080 1.00 94.12 103 PHE A N 1
ATOM 754 C CA . PHE A 1 103 ? -12.146 -3.733 1.537 1.00 94.12 103 PHE A CA 1
ATOM 755 C C . PHE A 1 103 ? -11.900 -2.361 0.882 1.00 94.12 103 PHE A C 1
ATOM 757 O O . PHE A 1 103 ? -12.781 -1.818 0.203 1.00 94.12 103 PHE A O 1
ATOM 764 N N . PHE A 1 104 ? -10.683 -1.812 0.995 1.00 94.81 104 PHE A N 1
ATOM 765 C CA . PHE A 1 104 ? -10.352 -0.523 0.381 1.00 94.81 104 PHE A CA 1
ATOM 766 C C . PHE A 1 104 ? -10.381 -0.582 -1.146 1.00 94.81 104 PHE A C 1
ATOM 768 O O . PHE A 1 104 ? -10.810 0.386 -1.778 1.00 94.81 104 PHE A O 1
ATOM 775 N N . ARG A 1 105 ? -10.000 -1.710 -1.759 1.00 94.69 105 ARG A N 1
ATOM 776 C CA . ARG A 1 105 ? -10.159 -1.931 -3.204 1.00 94.69 105 ARG A CA 1
ATOM 777 C C . ARG A 1 105 ? -11.610 -1.722 -3.634 1.00 94.69 105 ARG A C 1
ATOM 779 O O . ARG A 1 105 ? -11.854 -0.972 -4.580 1.00 94.69 105 ARG A O 1
ATOM 786 N N . GLY A 1 106 ? -12.564 -2.325 -2.924 1.00 93.94 106 GLY A N 1
ATOM 787 C CA . GLY A 1 106 ? -13.996 -2.170 -3.188 1.00 93.94 106 GLY A CA 1
ATOM 788 C C . GLY A 1 106 ? -14.484 -0.728 -3.011 1.00 93.94 106 GLY A 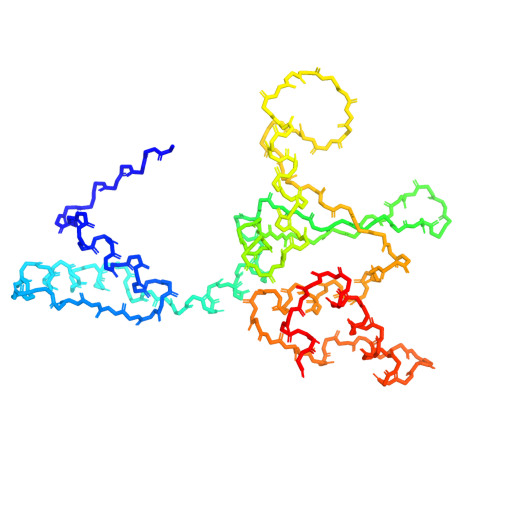C 1
ATOM 789 O O . GLY A 1 106 ? -15.197 -0.206 -3.875 1.00 93.94 106 GLY A O 1
ATOM 790 N N . VAL A 1 107 ? -14.053 -0.052 -1.937 1.00 91.25 107 VAL A N 1
ATOM 791 C CA . VAL A 1 107 ? -14.370 1.369 -1.683 1.00 91.25 107 VAL A CA 1
ATOM 792 C C . VAL A 1 107 ? -13.859 2.259 -2.819 1.00 91.25 107 VAL A C 1
ATOM 794 O O . VAL A 1 107 ? -14.606 3.088 -3.347 1.00 91.25 107 VAL A O 1
ATOM 797 N N . ILE A 1 108 ? -12.602 2.076 -3.230 1.00 92.25 108 ILE A N 1
ATOM 798 C CA . ILE A 1 108 ? -11.968 2.863 -4.292 1.00 92.25 108 ILE A CA 1
ATOM 799 C C . ILE A 1 108 ? -12.673 2.621 -5.629 1.00 92.25 108 ILE A C 1
ATOM 801 O O . ILE A 1 108 ? -13.018 3.589 -6.304 1.00 92.25 108 ILE A O 1
ATOM 805 N N . GLN A 1 109 ? -12.931 1.360 -5.993 1.00 91.56 109 GLN A N 1
ATOM 806 C CA . GLN A 1 109 ? -13.576 1.003 -7.261 1.00 91.56 109 GLN A CA 1
ATOM 807 C C . GLN A 1 109 ? -14.968 1.626 -7.403 1.00 91.56 109 GLN A C 1
ATOM 809 O O . GLN A 1 109 ? -15.284 2.207 -8.445 1.00 91.56 109 GLN A O 1
ATOM 814 N N . ARG A 1 110 ? -15.786 1.570 -6.343 1.00 90.12 110 ARG A N 1
ATOM 815 C CA . ARG A 1 110 ? -17.137 2.152 -6.345 1.00 90.12 110 ARG A CA 1
ATOM 816 C C . ARG A 1 110 ? -17.101 3.662 -6.561 1.00 90.12 110 ARG A C 1
ATOM 818 O O . ARG A 1 110 ? -17.868 4.194 -7.360 1.00 90.12 110 ARG A O 1
ATOM 825 N N . ARG A 1 111 ? -16.172 4.348 -5.892 1.00 84.81 111 ARG A N 1
ATOM 826 C CA . ARG A 1 111 ? -16.017 5.803 -6.008 1.00 84.81 111 ARG A CA 1
ATOM 827 C C . ARG A 1 111 ? -15.456 6.225 -7.362 1.00 84.81 111 ARG A C 1
ATOM 829 O O . ARG A 1 111 ? -15.902 7.227 -7.909 1.00 84.81 111 ARG A O 1
ATOM 836 N N . THR A 1 112 ? -14.550 5.444 -7.951 1.00 81.38 112 THR A N 1
ATOM 837 C CA . THR A 1 112 ? -14.073 5.711 -9.317 1.00 81.38 112 THR A CA 1
ATOM 838 C C . THR A 1 112 ? -15.123 5.479 -10.386 1.00 81.38 112 THR A C 1
ATOM 840 O O . THR A 1 112 ? -15.171 6.240 -11.345 1.00 81.38 112 THR A O 1
ATOM 843 N N . ALA A 1 113 ? -15.961 4.449 -10.235 1.00 77.62 113 ALA A N 1
ATOM 844 C CA . ALA A 1 113 ? -17.019 4.156 -11.196 1.00 77.62 113 ALA A CA 1
ATOM 845 C C . ALA A 1 113 ? -18.096 5.252 -11.177 1.00 77.62 113 ALA A C 1
ATOM 847 O O . ALA A 1 113 ? -18.533 5.717 -12.229 1.00 77.62 113 ALA A O 1
ATOM 848 N N . SER A 1 114 ? -18.454 5.725 -9.978 1.00 67.19 114 SER A N 1
ATOM 849 C CA . SER A 1 114 ? -19.444 6.789 -9.783 1.00 67.19 114 SER A CA 1
ATOM 850 C C . SER A 1 114 ? -18.957 8.181 -10.209 1.00 67.19 114 SER A C 1
ATOM 852 O O . SER A 1 114 ? -19.779 9.056 -10.454 1.00 67.19 114 SER A O 1
ATOM 854 N N . GLY A 1 115 ? -17.643 8.404 -10.327 1.00 58.81 115 GLY A N 1
ATOM 855 C CA . GLY A 1 115 ? -17.052 9.696 -10.704 1.00 58.81 115 GLY A CA 1
ATOM 856 C C . GLY A 1 115 ? -17.061 10.015 -12.206 1.00 58.81 115 GLY A C 1
ATOM 857 O O . GLY A 1 115 ? -16.468 11.010 -12.612 1.00 58.81 115 GLY A O 1
ATOM 858 N N . SER A 1 116 ? -17.694 9.179 -13.037 1.00 48.09 116 SER A N 1
ATOM 859 C CA . SER A 1 116 ? -17.728 9.325 -14.504 1.00 48.09 116 SER A CA 1
ATOM 860 C C . SER A 1 116 ? -19.045 9.886 -15.066 1.00 48.09 116 SER A C 1
ATOM 862 O O . SER A 1 116 ? -19.168 10.043 -16.279 1.00 48.09 116 SER A O 1
ATOM 864 N N . GLY A 1 117 ? -20.015 10.240 -14.213 1.00 40.91 117 GLY A N 1
ATOM 865 C CA . GLY A 1 117 ? -21.317 10.748 -14.647 1.00 40.91 117 GLY A CA 1
ATOM 866 C C . GLY A 1 117 ? -21.858 11.876 -13.773 1.00 40.91 117 GLY A C 1
ATOM 867 O O . GLY A 1 117 ? -22.495 11.607 -12.767 1.00 40.91 117 GLY A O 1
ATOM 868 N N . GLY A 1 118 ? -21.681 13.120 -14.225 1.00 40.94 118 GLY A N 1
ATOM 869 C CA . GLY A 1 118 ? -22.613 14.219 -13.946 1.00 40.94 118 GLY A CA 1
ATOM 870 C C . GLY A 1 118 ? -22.506 14.926 -12.588 1.00 40.94 118 GLY A C 1
ATOM 871 O O . GLY A 1 118 ? -22.591 14.329 -11.526 1.00 40.94 118 GLY A O 1
ATOM 872 N N . SER A 1 119 ? -22.384 16.252 -12.669 1.00 46.25 119 SER A N 1
ATOM 873 C CA . SER A 1 119 ? -22.647 17.255 -11.629 1.00 46.25 119 SER A CA 1
ATOM 874 C C . SER A 1 119 ? -23.789 16.901 -10.659 1.00 46.25 119 SER A C 1
ATOM 876 O O . SER A 1 119 ? -24.867 16.515 -11.108 1.00 46.25 119 SER A O 1
ATOM 878 N N . GLY A 1 120 ? -23.591 17.148 -9.357 1.00 39.19 120 GLY A N 1
ATOM 879 C CA . GLY A 1 120 ? -24.700 17.235 -8.400 1.00 39.19 120 GLY A CA 1
ATOM 880 C C . GLY A 1 120 ? -24.367 16.864 -6.956 1.00 39.19 120 GLY A C 1
ATOM 881 O O . GLY A 1 120 ? -24.814 15.830 -6.490 1.00 39.19 120 GLY A O 1
ATOM 882 N N . GLY A 1 121 ? -23.604 17.725 -6.273 1.00 44.62 121 GLY A N 1
ATOM 883 C CA . GLY A 1 121 ? -23.643 17.951 -4.820 1.00 44.62 121 GLY A CA 1
ATOM 884 C C . GLY A 1 121 ? -23.719 16.749 -3.874 1.00 44.62 121 GLY A C 1
ATOM 885 O O . GLY A 1 121 ? -24.799 16.447 -3.388 1.00 44.62 121 GLY A O 1
ATOM 886 N N . ASP A 1 122 ? -22.569 16.185 -3.497 1.00 41.78 122 ASP A N 1
ATOM 887 C CA . ASP A 1 122 ? -22.294 15.862 -2.090 1.00 41.78 122 ASP A CA 1
ATOM 888 C C . ASP A 1 122 ? -20.775 15.735 -1.855 1.00 41.78 122 ASP A C 1
ATOM 890 O O . ASP A 1 122 ? -20.024 15.341 -2.751 1.00 41.78 122 ASP A O 1
ATOM 894 N N . GLY A 1 123 ? -20.304 16.193 -0.698 1.00 45.34 123 GLY A N 1
ATOM 895 C CA . GLY A 1 123 ? -18.942 16.688 -0.466 1.00 45.34 123 GLY A CA 1
ATOM 896 C C . GLY A 1 123 ? -17.777 15.711 -0.693 1.00 45.34 123 GLY A C 1
ATOM 897 O O . GLY A 1 123 ? -17.718 14.627 -0.121 1.00 45.34 123 GLY A O 1
ATOM 898 N N . GLY A 1 124 ? -16.757 16.164 -1.437 1.00 45.25 124 GLY A N 1
ATOM 899 C CA . GLY A 1 124 ? -15.390 15.633 -1.301 1.00 45.25 124 GLY A CA 1
ATOM 900 C C . GLY A 1 124 ? -14.557 15.489 -2.574 1.00 45.25 124 GLY A C 1
ATOM 901 O O . GLY A 1 124 ? -13.359 15.248 -2.468 1.00 45.25 124 GLY A O 1
ATOM 902 N N . ALA A 1 125 ? -15.135 15.649 -3.765 1.00 45.31 125 ALA A N 1
ATOM 903 C CA . ALA A 1 125 ? -14.387 15.581 -5.021 1.00 45.31 125 ALA A CA 1
ATOM 904 C C . ALA A 1 125 ? -14.197 16.980 -5.624 1.00 45.31 125 ALA A C 1
ATOM 906 O O . ALA A 1 125 ? -14.890 17.380 -6.557 1.00 45.31 125 ALA A O 1
ATOM 907 N N . THR A 1 126 ? -13.237 17.737 -5.093 1.00 43.38 126 THR A N 1
ATOM 908 C CA . THR A 1 126 ? -12.645 18.861 -5.831 1.00 43.38 126 THR A CA 1
ATOM 909 C C . THR A 1 126 ? -12.045 18.299 -7.133 1.00 43.38 126 THR A C 1
ATOM 911 O O . THR A 1 126 ? -11.470 17.208 -7.093 1.00 43.38 126 THR A O 1
ATOM 914 N N . PRO A 1 127 ? -12.140 18.962 -8.297 1.00 39.00 127 PRO A N 1
ATOM 915 C CA . PRO A 1 127 ? -11.476 18.489 -9.512 1.00 39.00 127 PRO A CA 1
ATOM 916 C C . PRO A 1 127 ? -9.958 18.520 -9.269 1.00 39.00 127 PRO A C 1
ATOM 918 O O . PRO A 1 127 ? -9.392 19.591 -9.078 1.00 39.00 127 PRO A O 1
ATOM 921 N N . GLY A 1 128 ? -9.312 17.353 -9.176 1.00 54.59 128 GLY A N 1
ATOM 922 C CA . GLY A 1 128 ? -7.909 17.229 -8.734 1.00 54.59 128 GLY A CA 1
ATOM 923 C C . GLY A 1 128 ? -7.716 17.024 -7.223 1.00 54.59 128 GLY A C 1
ATOM 924 O O . GLY A 1 128 ? -6.589 17.021 -6.737 1.00 54.59 128 GLY A O 1
ATOM 925 N N . GLY A 1 129 ? -8.806 16.842 -6.479 1.00 70.44 129 GLY A N 1
ATOM 926 C CA . GLY A 1 129 ? -8.811 16.517 -5.061 1.00 70.44 129 GLY A CA 1
ATOM 927 C C . GLY A 1 129 ? -8.505 15.045 -4.800 1.00 70.44 129 GLY A C 1
ATOM 928 O O . GLY A 1 129 ? -8.857 14.146 -5.565 1.00 70.44 129 GLY A O 1
ATOM 929 N N . ARG A 1 130 ? -7.841 14.813 -3.677 1.00 82.94 130 ARG A N 1
ATOM 930 C CA . ARG A 1 130 ? -7.503 13.500 -3.147 1.00 82.94 130 ARG A CA 1
ATOM 931 C C . ARG A 1 130 ? -8.751 12.724 -2.706 1.00 82.94 130 ARG A C 1
ATOM 933 O O . ARG A 1 130 ? -9.667 13.298 -2.125 1.00 82.94 130 ARG A O 1
ATOM 940 N N . LEU A 1 131 ? -8.771 11.405 -2.905 1.00 89.50 131 LEU A N 1
ATOM 941 C CA . LEU A 1 131 ? -9.866 10.549 -2.434 1.00 89.50 131 LEU A CA 1
ATOM 942 C C . LEU A 1 131 ? -9.897 10.469 -0.895 1.00 89.50 131 LEU A C 1
ATOM 944 O O . LEU A 1 131 ? -9.019 9.852 -0.301 1.00 89.50 131 LEU A O 1
ATOM 948 N N . ARG A 1 132 ? -10.932 11.010 -0.247 1.00 90.56 132 ARG A N 1
ATOM 949 C CA . ARG A 1 132 ? -11.085 10.979 1.223 1.00 90.56 132 ARG A CA 1
ATOM 950 C C . ARG A 1 132 ? -11.915 9.786 1.686 1.00 90.56 132 ARG A C 1
ATOM 952 O O . ARG A 1 132 ? -13.119 9.739 1.438 1.00 90.56 132 ARG A O 1
ATOM 959 N N . VAL A 1 133 ? -11.304 8.781 2.305 1.00 91.56 133 VAL A N 1
ATOM 960 C CA . VAL A 1 133 ? -11.986 7.593 2.851 1.00 91.56 133 VAL A CA 1
ATOM 961 C C . VAL A 1 133 ? -12.256 7.819 4.334 1.00 91.56 133 VAL A C 1
ATOM 963 O O . VAL A 1 133 ? -11.330 7.773 5.136 1.00 91.56 133 VAL A O 1
ATOM 966 N N . VAL A 1 134 ? -13.519 8.067 4.680 1.00 90.75 134 VAL A N 1
ATOM 967 C CA . VAL A 1 134 ? -13.946 8.284 6.067 1.00 90.75 134 VAL A CA 1
ATOM 968 C C . VAL A 1 134 ? -14.107 6.938 6.771 1.00 90.75 134 VAL A C 1
ATOM 970 O O . VAL A 1 134 ? -14.738 6.028 6.227 1.00 90.75 134 VAL A O 1
ATOM 973 N N . LEU A 1 135 ? -13.518 6.818 7.957 1.00 91.44 135 LEU A N 1
ATOM 974 C CA . LEU A 1 135 ? -13.585 5.662 8.840 1.00 91.44 135 LEU A CA 1
ATOM 975 C C . LEU A 1 135 ? -14.247 6.066 10.158 1.00 91.44 135 LEU A C 1
ATOM 977 O O . LEU A 1 135 ? -13.928 7.102 10.740 1.00 91.44 135 LEU A O 1
ATOM 981 N N . ASP A 1 136 ? -15.164 5.225 10.630 1.00 89.38 136 ASP A N 1
ATOM 982 C CA . ASP A 1 136 ? -15.834 5.419 11.914 1.00 89.38 136 ASP A CA 1
ATOM 983 C C . ASP A 1 136 ? -14.855 5.122 13.059 1.00 89.38 136 ASP A C 1
ATOM 985 O O . ASP A 1 136 ? -14.354 4.001 13.181 1.00 89.38 136 ASP A O 1
ATOM 989 N N . ALA A 1 137 ? -14.595 6.119 13.908 1.00 89.00 137 ALA A N 1
ATOM 990 C CA . ALA A 1 137 ? -13.697 6.003 15.054 1.00 89.00 137 ALA A CA 1
ATOM 991 C C . ALA A 1 137 ? -14.180 5.001 16.121 1.00 89.00 137 ALA A C 1
ATOM 993 O O . ALA A 1 137 ? -13.357 4.500 16.888 1.00 89.00 137 ALA A O 1
ATOM 994 N N . GLY A 1 138 ? -15.483 4.697 16.173 1.00 86.50 138 GLY A N 1
ATOM 995 C CA . GLY A 1 138 ? -16.047 3.667 17.046 1.00 86.50 138 GLY A CA 1
ATOM 996 C C . GLY A 1 138 ? -15.769 2.242 16.563 1.00 86.50 138 GLY A C 1
ATOM 997 O O . GLY A 1 138 ? -15.777 1.312 17.364 1.00 86.50 138 GLY A O 1
ATOM 998 N N . VAL A 1 139 ? -15.493 2.072 15.268 1.00 89.31 139 VAL A N 1
ATOM 999 C CA . VAL A 1 139 ? -15.206 0.769 14.653 1.00 89.31 139 VAL A CA 1
ATOM 1000 C C . VAL A 1 139 ? -13.708 0.587 14.427 1.00 89.31 139 VAL A C 1
ATOM 1002 O O . VAL A 1 139 ? -13.150 -0.461 14.734 1.00 89.31 139 VAL A O 1
ATOM 1005 N N . VAL A 1 140 ? -13.050 1.614 13.895 1.00 90.75 140 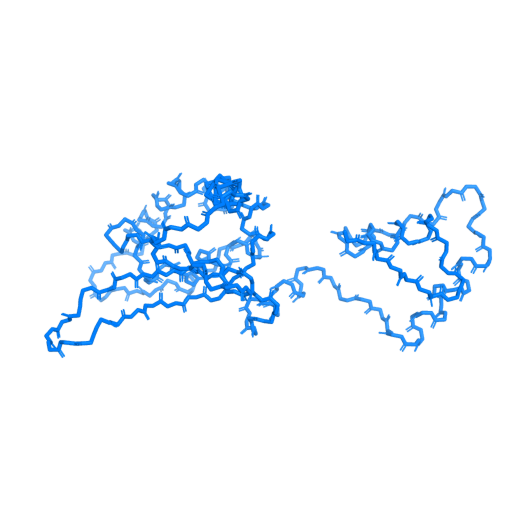VAL A N 1
ATOM 1006 C CA . VAL A 1 140 ? -11.609 1.658 13.660 1.00 90.75 140 VAL A CA 1
ATOM 1007 C C . VAL A 1 140 ? -11.052 2.829 14.459 1.00 90.75 140 VAL A C 1
ATOM 1009 O O . VAL A 1 140 ? -11.068 3.958 13.972 1.00 90.75 140 VAL A O 1
ATOM 1012 N N . PRO A 1 141 ? -10.546 2.607 15.678 1.00 89.69 141 PRO A N 1
ATOM 1013 C CA . PRO A 1 141 ? -10.010 3.692 16.483 1.00 89.69 141 PRO A CA 1
ATOM 1014 C C . PRO A 1 141 ? -8.849 4.421 15.800 1.00 89.69 141 PRO A C 1
ATOM 1016 O O . PRO A 1 141 ? -7.927 3.787 15.282 1.00 89.69 141 PRO A O 1
ATOM 1019 N N . VAL A 1 142 ? -8.832 5.756 15.893 1.00 90.00 142 VAL A N 1
ATOM 1020 C CA . VAL A 1 142 ? -7.784 6.623 15.308 1.00 90.00 142 VAL A CA 1
ATOM 1021 C C . VAL A 1 142 ? -6.375 6.205 15.743 1.00 90.00 142 VAL A C 1
ATOM 1023 O O . VAL A 1 142 ? -5.428 6.272 14.963 1.00 90.00 142 VAL A O 1
ATOM 1026 N N . ARG A 1 143 ? -6.225 5.712 16.980 1.00 87.81 143 ARG A N 1
ATOM 1027 C CA . ARG A 1 143 ? -4.942 5.224 17.514 1.00 87.81 143 ARG A CA 1
ATOM 1028 C C . ARG A 1 143 ? -4.324 4.092 16.685 1.00 87.81 143 ARG A C 1
ATOM 1030 O O . ARG A 1 143 ? -3.104 3.980 16.640 1.00 87.81 143 ARG A O 1
ATOM 1037 N N . HIS A 1 144 ? -5.141 3.294 15.995 1.00 89.94 144 HIS A N 1
ATOM 1038 C CA . HIS A 1 144 ? -4.669 2.200 15.151 1.00 89.94 144 HIS A CA 1
ATOM 1039 C C . HIS A 1 144 ? -4.297 2.655 13.731 1.00 89.94 144 HIS A C 1
ATOM 1041 O O . HIS A 1 144 ? -3.705 1.882 12.982 1.00 89.94 144 HIS A O 1
ATOM 1047 N N . ALA A 1 145 ? -4.570 3.907 13.343 1.00 91.00 145 ALA A N 1
ATOM 1048 C CA . ALA A 1 145 ? -4.323 4.395 11.984 1.00 91.00 145 ALA A CA 1
ATOM 1049 C C . ALA A 1 145 ? -2.871 4.175 11.524 1.00 91.00 145 ALA A C 1
ATOM 1051 O O . ALA A 1 145 ? -2.632 3.692 10.417 1.00 91.00 145 ALA A O 1
ATOM 1052 N N . ARG A 1 146 ? -1.891 4.470 12.393 1.00 90.75 146 ARG A N 1
ATOM 1053 C CA . ARG A 1 146 ? -0.462 4.323 12.068 1.00 90.75 146 ARG A CA 1
ATOM 1054 C C . ARG A 1 146 ? -0.046 2.866 11.889 1.00 90.75 146 ARG A C 1
ATOM 1056 O O . ARG A 1 146 ? 0.651 2.570 10.923 1.00 90.75 146 ARG A O 1
ATOM 1063 N N . VAL A 1 147 ? -0.488 1.965 12.772 1.00 90.81 147 VAL A N 1
ATOM 1064 C CA . VAL A 1 147 ? -0.146 0.535 12.668 1.00 90.81 147 VAL A CA 1
ATOM 1065 C C . VAL A 1 147 ? -0.804 -0.112 11.448 1.00 90.81 147 VAL A C 1
ATOM 1067 O O . VAL A 1 147 ? -0.155 -0.887 10.751 1.00 90.81 147 VAL A O 1
ATOM 1070 N N . LEU A 1 148 ? -2.039 0.280 11.113 1.00 91.62 148 LEU A N 1
ATOM 1071 C CA . LEU A 1 148 ? -2.733 -0.190 9.912 1.00 91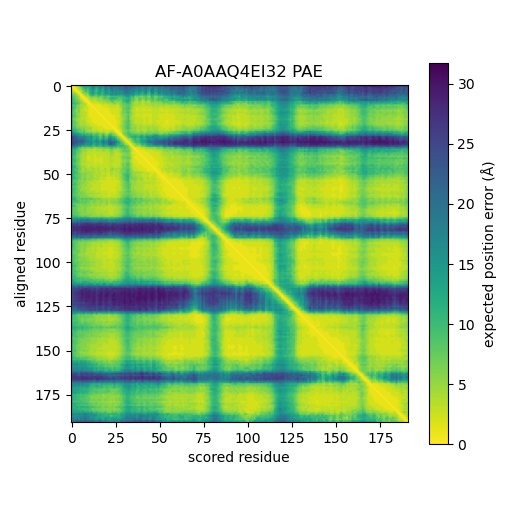.62 148 LEU A CA 1
ATOM 1072 C C . LEU A 1 148 ? -2.025 0.269 8.634 1.00 91.62 148 LEU A C 1
ATOM 1074 O O . LEU A 1 148 ? -1.772 -0.538 7.742 1.00 91.62 148 LEU A O 1
ATOM 1078 N N . LEU A 1 149 ? -1.676 1.556 8.542 1.00 93.44 149 LEU A N 1
ATOM 1079 C CA . LEU A 1 149 ? -0.955 2.087 7.385 1.00 93.44 149 LEU A CA 1
ATOM 1080 C C . LEU A 1 149 ? 0.434 1.465 7.245 1.00 93.44 149 LEU A C 1
ATOM 1082 O O . LEU A 1 149 ? 0.835 1.118 6.138 1.00 93.44 149 LEU A O 1
ATOM 1086 N N . TRP A 1 150 ? 1.147 1.259 8.349 1.00 93.31 150 TRP A N 1
ATOM 1087 C CA . TRP A 1 150 ? 2.415 0.541 8.314 1.00 93.31 150 TRP A CA 1
ATOM 1088 C C . TRP A 1 150 ? 2.247 -0.888 7.790 1.00 93.31 150 TRP A C 1
ATOM 1090 O O . TRP A 1 150 ? 2.955 -1.276 6.865 1.00 93.31 150 TRP A O 1
ATOM 1100 N N . ALA A 1 151 ? 1.266 -1.641 8.296 1.00 92.75 151 ALA A N 1
ATOM 1101 C CA . ALA A 1 151 ? 0.995 -3.006 7.845 1.00 92.75 151 ALA A CA 1
ATOM 1102 C C . ALA A 1 151 ? 0.618 -3.085 6.357 1.00 92.75 151 ALA A C 1
ATOM 1104 O O . ALA A 1 151 ? 1.003 -4.025 5.659 1.00 92.75 151 ALA A O 1
ATOM 1105 N N . LEU A 1 152 ? -0.086 -2.073 5.845 1.00 93.88 152 LEU A N 1
ATOM 1106 C CA . LEU A 1 152 ? -0.435 -1.967 4.430 1.00 93.88 152 LEU A CA 1
ATOM 1107 C C . LEU A 1 152 ? 0.792 -1.768 3.530 1.00 93.88 152 LEU A C 1
ATO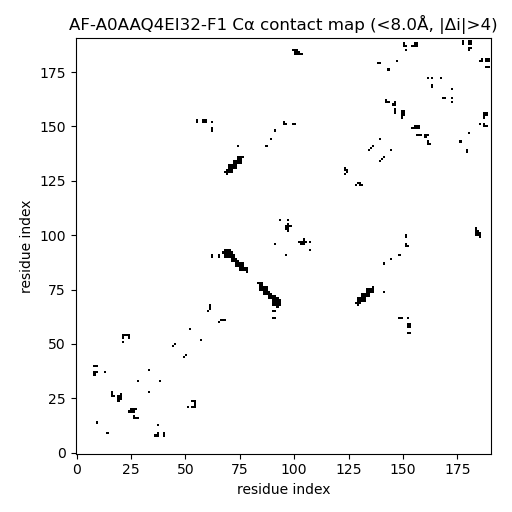M 1109 O O . LEU A 1 152 ? 0.861 -2.383 2.466 1.00 93.88 152 LEU A O 1
ATOM 1113 N N . TYR A 1 153 ? 1.748 -0.933 3.946 1.00 94.88 153 TYR A N 1
ATOM 1114 C CA . TYR A 1 153 ? 2.919 -0.581 3.132 1.00 94.88 153 TYR A CA 1
ATOM 1115 C C . TYR A 1 153 ? 4.088 -1.549 3.304 1.00 94.88 153 TYR A C 1
ATOM 1117 O O . TYR A 1 153 ? 4.791 -1.824 2.337 1.00 94.88 153 TYR A O 1
ATOM 1125 N N . GLN A 1 154 ? 4.288 -2.059 4.518 1.00 92.88 154 GLN A N 1
ATOM 1126 C CA . GLN A 1 154 ? 5.460 -2.852 4.884 1.00 92.88 154 GLN A CA 1
ATOM 1127 C C . GLN A 1 154 ? 5.171 -4.346 5.016 1.00 92.88 154 GLN A C 1
ATOM 1129 O O . GLN A 1 154 ? 6.110 -5.094 5.267 1.00 92.88 154 GLN A O 1
ATOM 1134 N N . ASP A 1 155 ? 3.910 -4.778 4.896 1.00 89.06 155 ASP A N 1
ATOM 1135 C CA . ASP A 1 155 ? 3.491 -6.179 5.091 1.00 89.06 155 ASP A CA 1
ATOM 1136 C C . ASP A 1 155 ? 3.974 -6.778 6.426 1.00 89.06 155 ASP A C 1
ATOM 1138 O O . ASP A 1 155 ? 4.273 -7.960 6.548 1.00 89.06 155 ASP A O 1
ATOM 1142 N N . THR A 1 156 ? 4.128 -5.921 7.434 1.00 87.88 156 THR A N 1
ATOM 1143 C CA . THR A 1 156 ? 4.639 -6.273 8.758 1.00 87.88 156 THR A CA 1
ATOM 1144 C C . THR A 1 156 ? 3.893 -5.474 9.807 1.00 87.88 156 THR A C 1
ATOM 1146 O O . THR A 1 156 ? 3.414 -4.373 9.545 1.00 87.88 156 THR A O 1
ATOM 1149 N N . VAL A 1 157 ? 3.808 -6.016 11.015 1.00 84.38 157 VAL A N 1
ATOM 1150 C CA . VAL A 1 157 ? 3.131 -5.366 12.135 1.00 84.38 157 VAL A CA 1
ATOM 1151 C C . VAL A 1 157 ? 4.181 -5.010 13.166 1.00 84.38 157 VAL A C 1
ATOM 1153 O O . VAL A 1 157 ? 4.794 -5.892 13.762 1.00 84.38 157 VAL A O 1
ATOM 1156 N N . ASP A 1 158 ? 4.399 -3.716 13.377 1.00 83.06 158 ASP A N 1
ATOM 1157 C CA . ASP A 1 158 ? 5.253 -3.253 14.465 1.00 83.06 158 ASP A CA 1
ATOM 1158 C C . ASP A 1 158 ? 4.387 -2.916 15.682 1.00 83.06 158 ASP A C 1
ATOM 1160 O O . ASP A 1 158 ? 3.746 -1.865 15.762 1.00 83.06 158 ASP A O 1
ATOM 1164 N N . LEU A 1 159 ? 4.362 -3.851 16.633 1.00 78.19 159 LEU A N 1
ATOM 1165 C CA . LEU A 1 159 ? 3.595 -3.741 17.873 1.00 78.19 159 LEU A CA 1
ATOM 1166 C C . LEU A 1 159 ? 4.119 -2.633 18.794 1.00 78.19 159 LEU A C 1
ATOM 1168 O O . LEU A 1 159 ? 3.389 -2.196 19.677 1.00 78.19 159 LEU A O 1
ATOM 1172 N N . SER A 1 160 ? 5.342 -2.131 18.581 1.00 81.88 160 SER A N 1
ATOM 1173 C CA . SER A 1 160 ? 5.851 -0.982 19.340 1.00 81.88 160 SER A CA 1
ATOM 1174 C C . SER A 1 160 ? 5.088 0.313 19.040 1.00 81.88 160 SER A C 1
ATOM 1176 O O . SER A 1 160 ? 5.145 1.261 19.822 1.00 81.88 160 SER A O 1
ATOM 1178 N N . MET A 1 161 ? 4.336 0.348 17.933 1.00 79.50 161 MET A N 1
ATOM 1179 C CA . MET A 1 161 ? 3.472 1.470 17.571 1.00 79.50 161 MET A CA 1
ATOM 1180 C C . MET A 1 161 ? 2.119 1.462 18.290 1.00 79.50 161 MET A C 1
ATOM 1182 O O . MET A 1 161 ? 1.367 2.428 18.144 1.00 79.50 161 MET A O 1
ATOM 1186 N N . LEU A 1 162 ? 1.788 0.401 19.037 1.00 78.38 162 LEU A N 1
ATOM 1187 C CA . LEU A 1 162 ? 0.567 0.358 19.834 1.00 78.38 162 LEU A CA 1
ATOM 1188 C C . LEU A 1 162 ? 0.717 1.284 21.046 1.00 78.38 162 LEU A C 1
ATOM 1190 O O . LEU A 1 162 ? 1.637 1.108 21.851 1.00 78.38 162 LEU A O 1
ATOM 1194 N N . PRO A 1 163 ? -0.150 2.299 21.192 1.00 68.25 163 PRO A N 1
ATOM 1195 C CA . PRO A 1 163 ? -0.126 3.123 22.380 1.00 68.25 163 PRO A CA 1
ATOM 1196 C C . PRO A 1 163 ? -0.725 2.308 23.521 1.00 68.25 163 PRO A C 1
ATOM 1198 O O . PRO A 1 163 ? -1.943 2.165 23.553 1.00 68.25 163 PRO A O 1
ATOM 1201 N N . CYS A 1 164 ? 0.116 1.834 24.451 1.00 58.50 164 CYS A N 1
ATOM 1202 C CA . CYS A 1 164 ? -0.349 1.238 25.703 1.00 58.50 164 CYS A CA 1
ATOM 1203 C C . CYS A 1 164 ? -1.318 2.219 26.379 1.00 58.50 164 CYS A C 1
ATOM 1205 O O . CYS A 1 164 ? -0.905 3.209 26.993 1.00 58.50 164 CYS A O 1
ATOM 1207 N N . SER A 1 165 ? -2.615 1.980 26.238 1.00 59.31 165 SER A N 1
ATOM 1208 C CA . SER A 1 165 ? -3.643 2.754 26.909 1.00 59.31 165 SER A CA 1
ATOM 1209 C C . SER A 1 165 ? -3.496 2.494 28.402 1.00 59.31 165 SER A C 1
ATOM 1211 O O . SER A 1 165 ? -3.381 1.349 28.825 1.00 59.31 165 SER A O 1
ATOM 1213 N N . SER A 1 166 ? -3.499 3.554 29.215 1.00 57.09 166 SER A N 1
ATOM 1214 C CA . SER A 1 166 ? -3.148 3.549 30.651 1.00 57.09 166 SER A CA 1
ATOM 1215 C C . SER A 1 166 ? -3.985 2.619 31.565 1.00 57.09 166 SER A C 1
ATOM 1217 O O . SER A 1 166 ? -3.839 2.679 32.785 1.00 57.09 166 SER A O 1
ATOM 1219 N N . GLY A 1 167 ? -4.859 1.773 31.019 1.00 59.81 167 GLY A N 1
ATOM 1220 C CA . GLY A 1 167 ? -5.650 0.790 31.758 1.00 59.81 167 GLY A CA 1
ATOM 1221 C C . GLY A 1 167 ? -6.000 -0.487 30.986 1.00 59.81 167 GLY A C 1
ATOM 1222 O O . GLY A 1 167 ? -6.711 -1.312 31.548 1.00 59.81 167 GLY A O 1
ATOM 1223 N N . GLY A 1 168 ? -5.534 -0.656 29.742 1.00 64.44 168 GLY A N 1
ATOM 1224 C CA . GLY A 1 168 ? -5.789 -1.852 28.933 1.00 64.44 168 GLY A CA 1
ATOM 1225 C C . GLY A 1 168 ? -4.599 -2.805 28.949 1.00 64.44 168 GLY A C 1
ATOM 1226 O O . GLY A 1 168 ? -3.445 -2.377 29.014 1.00 64.44 168 GLY A O 1
ATOM 1227 N N . SER A 1 169 ? -4.858 -4.108 28.906 1.00 82.06 169 SER A N 1
ATOM 1228 C CA . SER A 1 169 ? -3.784 -5.078 28.678 1.00 82.06 169 SER A CA 1
ATOM 1229 C C . SER A 1 169 ? -3.371 -5.076 27.201 1.00 82.06 169 SER A C 1
ATOM 1231 O O . SER A 1 169 ? -4.210 -4.912 26.318 1.00 82.06 169 SER A O 1
ATOM 1233 N N . LEU A 1 170 ? -2.095 -5.354 26.907 1.00 81.31 170 LEU A N 1
ATOM 1234 C CA . LEU A 1 170 ? -1.621 -5.542 25.523 1.00 81.31 170 LEU A CA 1
ATOM 1235 C C . LEU A 1 170 ? -2.447 -6.591 24.754 1.00 81.31 170 LEU A C 1
ATOM 1237 O O . LEU A 1 170 ? -2.584 -6.509 23.538 1.00 81.31 170 LEU A O 1
ATOM 1241 N N . ALA A 1 171 ? -3.010 -7.576 25.461 1.00 84.19 171 ALA A N 1
ATOM 1242 C CA . ALA A 1 171 ? -3.863 -8.600 24.871 1.00 84.19 171 ALA A CA 1
ATOM 1243 C C . ALA A 1 171 ? -5.208 -8.039 24.380 1.00 84.19 171 ALA A C 1
ATOM 1245 O O . ALA A 1 171 ? -5.704 -8.475 23.344 1.00 84.19 171 ALA A O 1
ATOM 1246 N N . GLU A 1 172 ? -5.794 -7.077 25.095 1.00 87.06 172 GLU A N 1
ATOM 1247 C CA . GLU A 1 172 ? -7.032 -6.407 24.678 1.00 87.06 172 GLU A CA 1
ATOM 1248 C C . GLU A 1 172 ? -6.792 -5.539 23.446 1.00 87.06 172 GLU A C 1
ATOM 1250 O O . GLU A 1 172 ? -7.551 -5.627 22.483 1.00 87.06 172 GLU A O 1
ATOM 1255 N N . GLU A 1 173 ? -5.696 -4.778 23.436 1.00 84.62 173 GLU A N 1
ATOM 1256 C CA . GLU A 1 173 ? -5.301 -3.966 22.280 1.00 84.62 173 GLU A CA 1
ATOM 1257 C C . GLU A 1 173 ? -5.028 -4.836 21.051 1.00 84.62 173 GLU A C 1
ATOM 1259 O O . GLU A 1 173 ? -5.472 -4.522 19.948 1.00 84.62 173 GLU A O 1
ATOM 1264 N N . PHE A 1 174 ? -4.360 -5.975 21.240 1.00 85.50 174 PHE A N 1
ATOM 1265 C CA . PHE A 1 174 ? -4.132 -6.935 20.168 1.00 85.50 174 PHE A CA 1
ATOM 1266 C C . PHE A 1 174 ? -5.443 -7.535 19.647 1.00 85.50 174 PHE A C 1
ATOM 1268 O O . PHE A 1 174 ? -5.643 -7.624 18.437 1.00 85.50 174 PHE A O 1
ATOM 1275 N N . MET A 1 175 ? -6.358 -7.918 20.543 1.00 88.50 175 MET A N 1
ATOM 1276 C CA . MET A 1 175 ? -7.670 -8.438 20.152 1.00 88.50 175 MET A CA 1
ATOM 1277 C C . MET A 1 175 ? -8.482 -7.408 19.367 1.00 88.50 175 MET A C 1
ATOM 1279 O O . MET A 1 175 ? -9.120 -7.764 18.377 1.00 88.50 175 MET A O 1
ATOM 1283 N N . GLU A 1 176 ? -8.456 -6.143 19.777 1.00 88.94 176 GLU A N 1
ATOM 1284 C CA . GLU A 1 176 ? -9.137 -5.063 19.068 1.00 88.94 176 GLU A CA 1
ATOM 1285 C C . GLU A 1 176 ? -8.500 -4.799 17.697 1.00 88.94 176 GLU A C 1
ATOM 1287 O O . GLU A 1 176 ? -9.211 -4.744 16.692 1.00 88.94 176 GLU A O 1
ATOM 1292 N N . LEU A 1 177 ? -7.164 -4.724 17.620 1.00 89.31 177 LEU A N 1
ATOM 1293 C CA . LEU A 1 177 ? -6.449 -4.584 16.350 1.00 89.31 177 LEU A CA 1
ATOM 1294 C C . LEU A 1 177 ? -6.755 -5.752 15.404 1.00 89.31 177 LEU A C 1
ATOM 1296 O O . LEU A 1 177 ? -6.996 -5.527 14.221 1.00 89.31 177 LEU A O 1
ATOM 1300 N N . TYR A 1 178 ? -6.803 -6.983 15.916 1.00 89.81 178 TYR A N 1
ATOM 1301 C CA . TYR A 1 178 ? -7.165 -8.168 15.140 1.00 89.81 178 TYR A CA 1
ATOM 1302 C C . TYR A 1 178 ? -8.604 -8.090 14.608 1.00 89.81 178 TYR A C 1
ATOM 1304 O O . TYR A 1 178 ? -8.866 -8.425 13.452 1.00 89.81 178 TYR A O 1
ATOM 1312 N N . GLN A 1 179 ? -9.556 -7.612 15.415 1.00 91.69 179 GLN A N 1
ATOM 1313 C CA . GLN A 1 179 ? -10.938 -7.415 14.966 1.00 91.69 179 GLN A CA 1
ATOM 1314 C C . GLN A 1 179 ? -11.028 -6.373 13.849 1.00 91.69 179 GLN A C 1
ATOM 1316 O O . GLN A 1 179 ? -11.713 -6.608 12.851 1.00 91.69 179 GLN A O 1
ATOM 1321 N N . VAL A 1 180 ? -10.302 -5.262 13.990 1.00 91.25 180 VAL A N 1
ATOM 1322 C CA . VAL A 1 180 ? -10.190 -4.225 12.958 1.00 91.25 180 VAL A CA 1
ATOM 1323 C C . VAL A 1 180 ? -9.544 -4.782 11.690 1.00 91.25 180 VAL A C 1
ATOM 1325 O O . VAL A 1 180 ? -10.058 -4.566 10.596 1.00 91.25 180 VAL A O 1
ATOM 1328 N N . ALA A 1 181 ? -8.452 -5.533 11.819 1.00 90.94 181 ALA A N 1
ATOM 1329 C CA . ALA A 1 181 ? -7.774 -6.167 10.695 1.00 90.94 181 ALA A CA 1
ATOM 1330 C C . ALA A 1 181 ? -8.700 -7.123 9.942 1.00 90.94 181 ALA A C 1
ATOM 1332 O O . ALA A 1 181 ? -8.761 -7.082 8.718 1.00 90.94 181 ALA A O 1
ATOM 1333 N N . ARG A 1 182 ? -9.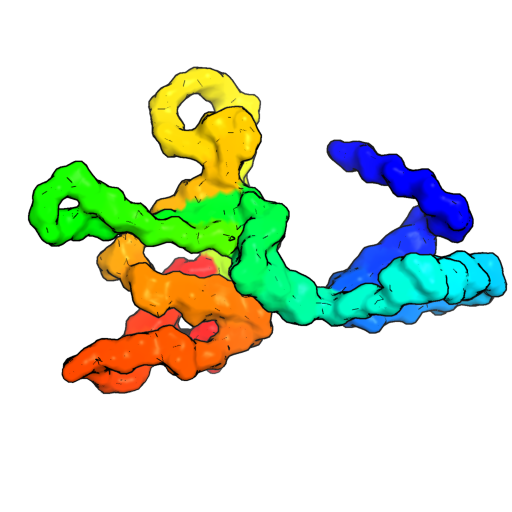483 -7.927 10.668 1.00 91.44 182 ARG A N 1
ATOM 1334 C CA . ARG A 1 182 ? -10.466 -8.837 10.078 1.00 91.44 182 ARG A CA 1
ATOM 1335 C C . ARG A 1 182 ? -11.596 -8.092 9.371 1.00 91.44 182 ARG A C 1
ATOM 1337 O O . ARG A 1 182 ? -12.030 -8.529 8.313 1.00 91.44 182 ARG A O 1
ATOM 1344 N N . LEU A 1 183 ? -12.065 -6.977 9.933 1.00 90.62 183 LEU A N 1
ATOM 1345 C CA . LEU A 1 183 ? -13.070 -6.122 9.294 1.00 90.62 183 LEU A CA 1
ATOM 1346 C C . LEU A 1 183 ? -12.547 -5.506 7.991 1.00 90.62 183 LEU A C 1
ATOM 1348 O O . LEU A 1 183 ? -13.272 -5.435 7.004 1.00 90.62 183 LEU A O 1
ATOM 1352 N N . LEU A 1 184 ? -11.299 -5.041 8.008 1.00 90.06 184 LEU A N 1
ATOM 1353 C CA . LEU A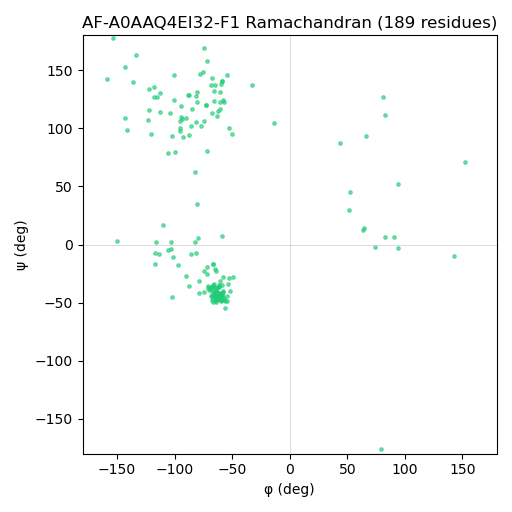 1 184 ? -10.637 -4.446 6.851 1.00 90.06 184 LEU A CA 1
ATOM 1354 C C . LEU A 1 184 ? -10.053 -5.498 5.896 1.00 90.06 184 LEU A C 1
ATOM 1356 O O . LEU A 1 184 ? -9.445 -5.121 4.899 1.00 90.06 184 LEU A O 1
ATOM 1360 N N . GLU A 1 185 ? -10.231 -6.793 6.173 1.00 90.06 185 GLU A N 1
ATOM 1361 C CA . GLU A 1 185 ? -9.686 -7.898 5.375 1.00 90.06 185 GLU A CA 1
ATOM 1362 C C . GLU A 1 185 ? -8.164 -7.757 5.148 1.00 90.06 185 GLU A C 1
ATOM 1364 O O . GLU A 1 185 ? -7.658 -7.871 4.032 1.00 90.06 185 GLU A O 1
ATOM 1369 N N . LEU A 1 186 ? -7.426 -7.433 6.215 1.00 87.25 186 LEU A N 1
ATOM 1370 C CA . LEU A 1 186 ? -5.968 -7.303 6.204 1.00 87.25 186 LEU A CA 1
ATOM 1371 C C . LEU A 1 186 ? -5.316 -8.629 6.597 1.00 87.25 186 LEU A C 1
ATOM 1373 O O . LEU A 1 186 ? -5.070 -8.885 7.776 1.00 87.25 186 LEU A O 1
ATOM 1377 N N . ASP A 1 187 ? -4.996 -9.447 5.595 1.00 79.62 187 ASP A N 1
ATOM 1378 C CA . ASP A 1 187 ? -4.400 -10.773 5.802 1.00 79.62 187 ASP A CA 1
ATOM 1379 C C . ASP A 1 187 ? -3.070 -10.713 6.572 1.00 79.62 187 ASP A C 1
ATOM 1381 O O . ASP A 1 187 ? -2.807 -11.571 7.408 1.00 79.62 187 ASP A O 1
ATOM 1385 N N . SER A 1 188 ? -2.262 -9.668 6.363 1.00 76.06 188 SER A N 1
ATOM 1386 C CA . SER A 1 188 ? -0.957 -9.491 7.025 1.00 76.06 188 SER A CA 1
ATOM 1387 C C . SER A 1 188 ? -1.035 -9.301 8.542 1.00 76.06 188 SER A C 1
ATOM 1389 O O . SER A 1 188 ? -0.057 -9.524 9.249 1.00 76.06 188 SER A O 1
ATOM 1391 N N . LEU A 1 189 ? -2.196 -8.880 9.045 1.00 71.56 189 LEU A N 1
A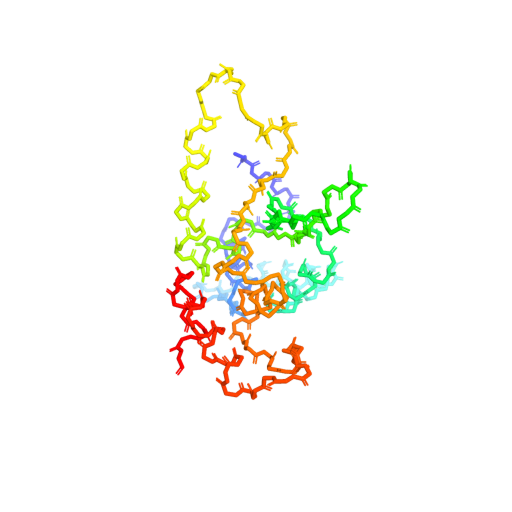TOM 1392 C CA . LEU A 1 189 ? -2.481 -8.684 10.467 1.00 71.56 189 LEU A CA 1
ATOM 1393 C C . LEU A 1 189 ? -3.287 -9.845 11.071 1.00 71.56 189 LEU A C 1
ATOM 1395 O O . LEU A 1 189 ? -3.468 -9.887 12.286 1.00 71.56 189 LEU A O 1
ATOM 1399 N N . ALA A 1 190 ? -3.816 -10.746 10.236 1.00 65.19 190 ALA A N 1
ATOM 1400 C CA . ALA A 1 190 ? -4.715 -11.824 10.644 1.00 65.19 190 ALA A CA 1
ATOM 1401 C C . ALA A 1 190 ? -4.046 -13.213 10.714 1.00 65.19 190 ALA A C 1
ATOM 1403 O O . ALA A 1 190 ? -4.719 -14.174 11.098 1.00 65.19 190 ALA A O 1
ATOM 1404 N N . GLN A 1 191 ? -2.767 -13.311 10.333 1.00 59.69 191 GLN A N 1
ATOM 1405 C CA . GLN A 1 191 ? -1.923 -14.513 10.415 1.00 59.69 191 GLN A CA 1
ATOM 1406 C C . GLN A 1 191 ? -1.269 -14.660 11.790 1.00 59.69 191 GLN A C 1
ATOM 1408 O O . GLN A 1 191 ? -1.198 -15.817 12.263 1.00 59.69 191 GLN A O 1
#

Radius of gyration: 21.37 Å; Cα contacts (8 Å, |Δi|>4): 198; chains: 1; bounding box: 50×40×58 Å

pLDDT: mean 79.81, std 16.43, range [38.25, 95.88]

Organism: Amblyomma americanum (NCBI:txid6943)

Secondary structure (DSSP, 8-state):
-------TT--HHHHHHHHHHHHHS-----SSS--HHHHHHHHHHHHHH-PPPPHHHHHHHHHHH-TT--EEEEEEE--SSSS--EEEEEEE-HHHHHHH-HHHHHHHHHHHHHTTS-----SS--TT--EEEEE-TTTS-GGGHHHHHHHHHHSS--GGGS---TT--HHHHHHHHHHHHHHTT-HHHH-

InterPro domains:
  IPR000210 BTB/POZ domain [PS50097] (69-161)
  IPR011333 SKP1/BTB/POZ domain superfamily [G3DSA:3.30.710.10] (53-191)
  IPR011333 SKP1/BTB/POZ domain superfamily [SSF54695] (53-190)
  IPR042345 BTB/POZ domain-containing protein 7 [PTHR16064] (2-191)

Sequence (191 aa):
MVVEMDIPGVGVELFGDLLRYLYTGELSVAGEAGSSAALSTLLRLSEQFGVPNPLALDLRRMLEGGHLADASLVWEVPGSGGGVEQEAEFPCHRAVLAARCPFFRGVIQRRTASGSGGSGGDGGATPGGRLRVVLDAGVVPVRHARVLLWALYQDTVDLSMLPCSSGGSLAEEFMELYQVARLLELDSLAQ

Solvent-accessible surface area (backbone atoms only — not comparable to full-atom values): 11570 Å² total; per-residue (Å²): 137,85,82,84,71,92,51,92,79,61,48,74,66,58,48,51,36,49,51,43,22,54,77,69,74,50,72,71,69,76,61,91,67,62,44,68,65,56,56,52,43,50,51,52,47,36,73,73,73,44,79,82,73,60,50,64,58,52,40,49,49,36,61,77,67,39,62,88,45,51,21,28,45,31,30,74,42,84,52,89,75,84,93,59,74,54,69,51,73,44,64,34,44,56,68,53,41,40,74,53,17,62,50,49,26,54,56,50,51,55,53,58,62,60,72,76,63,79,92,79,89,78,93,65,77,53,95,92,48,49,48,73,47,77,44,57,44,92,72,50,47,71,80,48,51,64,47,51,54,42,27,56,54,62,65,42,78,63,71,86,62,58,75,82,52,98,84,60,54,73,67,56,55,49,53,51,50,37,53,39,24,60,73,42,48,27,62,72,64,68,117

Mean predicted aligned error: 9.69 Å

Nearest PDB structures (foldseek):
  7x4x-assembly2_C  TM=8.046E-01  e=2.442E-05  Homo sapiens
  9etx-assembly1_A  TM=8.144E-01  e=9.804E-05  Homo sapiens
  9ety-assembly1_A  TM=7.959E-01  e=6.168E-05  Homo sapiens
  7t58-assembly1_B  TM=6.279E-01  e=2.237E-03  Homo sapiens

Foldseek 3Di:
DDPDDPDPLCDPVLVVQVVCCQQPVDRCCDDDDSDPSSVVSVVVCCVVPNDDDHQLVVLVVCQVVVPPFQAKEWEFDDDPDDDDGDIDIGTHHLVLLLVQFVLSVVVVVVVVVVVPDDDDDDDDDDPSGGHYHYDYCVLPPPLCVVQVSCCSSNLEGDLVSRDPDPPDDSVVSLVSNCSSCVVRVRPSSPD